Protein AF-A0A8H8U352-F1 (afdb_monomer)

Structure (mmCIF, N/CA/C/O backbone):
data_AF-A0A8H8U352-F1
#
_entry.id   AF-A0A8H8U352-F1
#
loop_
_atom_site.group_PDB
_atom_site.id
_atom_site.type_symbol
_atom_site.label_atom_id
_atom_site.label_alt_id
_atom_site.label_comp_id
_atom_site.label_asym_id
_atom_site.label_entity_id
_atom_site.label_seq_id
_atom_site.pdbx_PDB_ins_code
_atom_site.Cartn_x
_atom_site.Cartn_y
_atom_site.Cartn_z
_atom_site.occupancy
_atom_site.B_iso_or_equiv
_atom_site.auth_seq_id
_atom_site.auth_comp_id
_atom_site.auth_asym_id
_atom_site.auth_atom_id
_atom_site.pdbx_PDB_model_num
ATOM 1 N N . MET A 1 1 ? 5.029 10.253 -6.769 1.00 81.94 1 MET A N 1
ATOM 2 C CA . MET A 1 1 ? 5.378 9.564 -5.508 1.00 81.94 1 MET A CA 1
ATOM 3 C C . MET A 1 1 ? 4.135 9.364 -4.660 1.00 81.94 1 MET A C 1
ATOM 5 O O . MET A 1 1 ? 3.213 10.170 -4.770 1.00 81.94 1 MET A O 1
ATOM 9 N N . ALA A 1 2 ? 4.119 8.318 -3.831 1.00 92.50 2 ALA A N 1
ATOM 10 C CA . ALA A 1 2 ? 3.101 8.144 -2.799 1.00 92.50 2 ALA A CA 1
ATOM 11 C C . ALA A 1 2 ? 3.152 9.295 -1.777 1.00 92.50 2 ALA A C 1
ATOM 13 O O . ALA A 1 2 ? 4.152 10.006 -1.680 1.00 92.50 2 ALA A O 1
ATOM 14 N N . THR A 1 3 ? 2.065 9.495 -1.040 1.00 94.81 3 THR A N 1
ATOM 15 C CA . THR A 1 3 ? 1.908 10.606 -0.096 1.00 94.81 3 THR A CA 1
ATOM 16 C C . THR A 1 3 ? 1.278 10.088 1.194 1.00 94.81 3 THR A C 1
ATOM 18 O O . THR A 1 3 ? 0.772 8.964 1.228 1.00 94.81 3 THR A O 1
ATOM 21 N N . VAL A 1 4 ? 1.302 10.892 2.259 1.00 95.31 4 VAL A N 1
ATOM 22 C CA . VAL A 1 4 ? 0.733 10.508 3.563 1.00 95.31 4 VAL A CA 1
ATOM 23 C C . VAL A 1 4 ? -0.768 10.234 3.448 1.00 95.31 4 VAL A C 1
ATOM 25 O O . VAL A 1 4 ? -1.270 9.296 4.056 1.00 95.31 4 VAL A O 1
ATOM 28 N N . GLU A 1 5 ? -1.474 10.980 2.602 1.00 95.88 5 GLU A N 1
ATOM 29 C CA . GLU A 1 5 ? -2.900 10.809 2.322 1.00 95.88 5 GLU A CA 1
ATOM 30 C C . GLU A 1 5 ? -3.200 9.428 1.725 1.00 95.88 5 GLU A C 1
ATOM 32 O O . GLU A 1 5 ? -4.198 8.810 2.088 1.00 95.88 5 GLU A O 1
ATOM 37 N N . HIS A 1 6 ? -2.319 8.898 0.864 1.00 97.44 6 HIS A N 1
ATOM 38 C CA . HIS A 1 6 ? -2.453 7.532 0.349 1.00 97.44 6 HIS A CA 1
ATOM 39 C C . HIS A 1 6 ? -2.324 6.489 1.468 1.00 97.44 6 HIS A C 1
ATOM 41 O O . HIS A 1 6 ? -3.085 5.521 1.499 1.00 97.44 6 HIS A O 1
ATOM 47 N N . CYS A 1 7 ? -1.398 6.694 2.410 1.00 98.00 7 CYS A N 1
ATOM 48 C CA . CYS A 1 7 ? -1.235 5.823 3.574 1.00 98.00 7 CYS A CA 1
ATOM 49 C C . CYS A 1 7 ? -2.448 5.896 4.516 1.00 98.00 7 CYS A C 1
ATOM 51 O O . CYS A 1 7 ? -2.985 4.862 4.914 1.00 98.00 7 CYS A O 1
ATOM 53 N N . LEU A 1 8 ? -2.928 7.105 4.826 1.00 97.50 8 LEU A N 1
ATOM 54 C CA . LEU A 1 8 ? -4.129 7.313 5.640 1.00 97.50 8 LEU A CA 1
ATOM 55 C C . LEU A 1 8 ? -5.357 6.666 5.001 1.00 97.50 8 LEU A C 1
ATOM 57 O O . LEU A 1 8 ? -6.136 6.023 5.698 1.00 97.50 8 LEU A O 1
ATOM 61 N N . TYR A 1 9 ? -5.496 6.766 3.678 1.00 98.38 9 TYR A N 1
ATOM 62 C CA . TYR A 1 9 ? -6.573 6.107 2.949 1.00 98.38 9 TYR A CA 1
ATOM 63 C C . TYR A 1 9 ? -6.518 4.579 3.088 1.00 98.38 9 TYR A C 1
ATOM 65 O O . TYR A 1 9 ? -7.543 3.952 3.344 1.00 98.38 9 TYR A O 1
ATOM 73 N N . CYS A 1 10 ? -5.331 3.968 3.006 1.00 98.56 10 CYS A N 1
ATOM 74 C CA . CYS A 1 10 ? -5.179 2.526 3.226 1.00 98.56 10 CYS A CA 1
ATOM 75 C C . CYS A 1 10 ? -5.590 2.114 4.651 1.00 98.56 10 CYS A C 1
ATOM 77 O O . CYS A 1 10 ? -6.300 1.121 4.824 1.00 98.56 10 CYS A O 1
ATOM 79 N N . PHE A 1 11 ? -5.184 2.885 5.667 1.00 98.00 11 PHE A N 1
ATOM 80 C CA . PHE A 1 11 ? -5.594 2.663 7.059 1.00 98.00 11 PHE A CA 1
ATOM 81 C C . PHE A 1 11 ? -7.099 2.799 7.256 1.00 98.00 11 PHE A C 1
ATOM 83 O O . PHE A 1 11 ? -7.712 1.954 7.906 1.00 98.00 11 PHE A O 1
ATOM 90 N N . GLU A 1 12 ? -7.693 3.841 6.684 1.00 98.19 12 GLU A N 1
ATOM 91 C CA . GLU A 1 12 ? -9.128 4.094 6.732 1.00 98.19 12 GLU A CA 1
ATOM 92 C C . GLU A 1 12 ? -9.915 2.936 6.112 1.00 98.19 12 GLU A C 1
ATOM 94 O O . GLU A 1 12 ? -10.859 2.438 6.722 1.00 98.19 12 GLU A O 1
ATOM 99 N N . VAL A 1 13 ? -9.483 2.440 4.950 1.00 98.50 13 VAL A N 1
ATOM 100 C CA . VAL A 1 13 ? -10.099 1.290 4.276 1.00 98.50 13 VAL A CA 1
ATOM 101 C C . VAL A 1 13 ? -10.014 0.022 5.127 1.00 98.50 13 VAL A C 1
ATOM 103 O O . VAL A 1 13 ? -11.024 -0.663 5.311 1.00 98.50 13 VAL A O 1
ATOM 106 N N . LEU A 1 14 ? -8.838 -0.286 5.681 1.00 98.56 14 LEU A N 1
ATOM 107 C CA . LEU A 1 14 ? -8.661 -1.464 6.531 1.00 98.56 14 LEU A CA 1
ATOM 108 C C . LEU A 1 14 ? -9.497 -1.362 7.814 1.00 98.56 14 LEU A C 1
ATOM 110 O O . LEU A 1 14 ? -10.228 -2.292 8.154 1.00 98.56 14 LEU A O 1
ATOM 114 N N . SER A 1 15 ? -9.427 -0.221 8.501 1.00 98.19 15 SER A N 1
ATOM 115 C CA . SER A 1 15 ? -10.198 0.052 9.716 1.00 98.19 15 SER A CA 1
ATOM 116 C C . SER A 1 15 ? -11.700 -0.077 9.455 1.00 98.19 15 SER A C 1
ATOM 118 O O . SER A 1 15 ? -12.391 -0.809 10.163 1.00 98.19 15 SER A O 1
ATOM 120 N N . ALA A 1 16 ? -12.195 0.534 8.373 1.00 98.31 16 ALA A N 1
ATOM 121 C CA . ALA A 1 16 ? -13.592 0.452 7.970 1.00 98.31 16 ALA A CA 1
ATOM 122 C C . ALA A 1 16 ? -14.050 -0.990 7.724 1.00 98.31 16 ALA A C 1
ATOM 124 O O . ALA A 1 16 ? -15.108 -1.397 8.210 1.00 98.31 16 ALA A O 1
ATOM 125 N N . SER A 1 17 ? -13.230 -1.779 7.025 1.00 98.19 17 SER A N 1
ATOM 126 C CA . SER A 1 17 ? -13.507 -3.191 6.754 1.00 98.19 17 SER A CA 1
ATOM 127 C C . SER A 1 17 ? -13.590 -4.015 8.042 1.00 98.19 17 SER A C 1
ATOM 129 O O . SER A 1 17 ? -14.514 -4.814 8.204 1.00 98.19 17 SER A O 1
ATOM 131 N N . LEU A 1 18 ? -12.662 -3.813 8.983 1.00 97.81 18 LEU A N 1
ATOM 132 C CA . LEU A 1 18 ? -12.657 -4.512 10.276 1.00 97.81 18 LEU A CA 1
ATOM 133 C C . LEU A 1 18 ? -13.836 -4.098 11.172 1.00 97.81 18 LEU A C 1
ATOM 135 O O . LEU A 1 18 ? -14.313 -4.890 11.984 1.00 97.81 18 LEU A O 1
ATOM 139 N N . GLU A 1 19 ? -14.326 -2.870 11.013 1.00 97.69 19 GLU A N 1
ATOM 140 C CA . GLU A 1 19 ? -15.486 -2.325 11.726 1.00 97.69 19 GLU A CA 1
ATOM 141 C C . GLU A 1 19 ? -16.821 -2.558 11.011 1.00 97.69 19 GLU A C 1
ATOM 143 O O . GLU A 1 19 ? -17.867 -2.199 11.550 1.00 97.69 19 GLU A O 1
ATOM 148 N N . LYS A 1 20 ? -16.806 -3.186 9.827 1.00 97.38 20 LYS A N 1
ATOM 149 C CA . LYS A 1 20 ? -17.986 -3.410 8.975 1.00 97.38 20 LYS A CA 1
ATOM 150 C C . LYS A 1 20 ? -18.731 -2.113 8.625 1.00 97.38 20 LYS A C 1
ATOM 152 O O . LYS A 1 20 ? -19.958 -2.102 8.531 1.00 97.38 20 LYS A O 1
ATOM 157 N N . ARG A 1 21 ? -17.992 -1.020 8.421 1.00 97.44 21 ARG A N 1
ATOM 158 C CA . ARG A 1 21 ? -18.515 0.273 7.952 1.00 97.44 21 ARG A CA 1
ATOM 159 C C . ARG A 1 21 ? -18.019 0.583 6.542 1.00 97.44 21 ARG A C 1
ATOM 161 O O . ARG A 1 21 ? -17.078 -0.028 6.047 1.00 97.44 21 ARG A O 1
ATOM 168 N N . THR A 1 22 ? -18.650 1.561 5.898 1.00 96.94 22 THR A N 1
ATOM 169 C CA . THR A 1 22 ? -18.169 2.082 4.609 1.00 96.94 22 THR A CA 1
ATOM 170 C C . THR A 1 22 ? -16.964 3.004 4.851 1.00 96.94 22 THR A C 1
ATOM 172 O O . THR A 1 22 ? -17.040 3.840 5.758 1.00 96.94 22 THR A O 1
ATOM 175 N N . PRO A 1 23 ? -15.853 2.854 4.105 1.00 97.12 23 PRO A N 1
ATOM 176 C CA . PRO A 1 23 ? -14.709 3.754 4.219 1.00 97.12 23 PRO A CA 1
ATOM 177 C C . PRO A 1 23 ? -14.992 5.111 3.571 1.00 97.12 23 PRO A C 1
ATOM 179 O O . PRO A 1 23 ? -15.782 5.207 2.629 1.00 97.12 23 PRO A O 1
ATOM 182 N N . MET A 1 24 ? -14.301 6.153 4.031 1.00 96.06 24 MET A N 1
ATOM 183 C CA . MET A 1 24 ? -14.217 7.414 3.285 1.00 96.06 24 MET A CA 1
ATOM 184 C C . MET A 1 24 ? -13.574 7.190 1.911 1.00 96.06 24 MET A C 1
ATOM 186 O O . MET A 1 24 ? -12.801 6.258 1.720 1.00 96.06 24 MET A O 1
ATOM 190 N N . THR A 1 25 ? -13.870 8.055 0.945 1.00 97.38 25 THR A N 1
ATOM 191 C CA . THR A 1 25 ? -13.198 8.066 -0.365 1.00 97.38 25 THR A 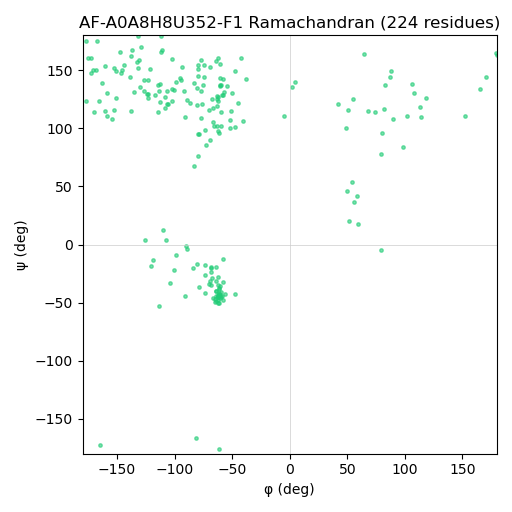CA 1
ATOM 192 C C . THR A 1 25 ? -11.810 8.706 -0.275 1.00 97.38 25 THR A C 1
ATOM 194 O O . THR A 1 25 ? -11.547 9.513 0.618 1.00 97.38 25 THR A O 1
ATOM 197 N N . LEU A 1 26 ? -10.926 8.405 -1.234 1.00 95.81 26 LEU A N 1
ATOM 198 C CA . LEU A 1 26 ? -9.582 8.994 -1.277 1.00 95.81 26 LEU A CA 1
ATOM 199 C C . LEU A 1 26 ? -9.620 10.532 -1.303 1.00 95.81 26 LEU A C 1
ATOM 201 O O . LEU A 1 26 ? -8.867 11.172 -0.575 1.00 95.81 26 LEU A O 1
ATOM 205 N N . SER A 1 27 ? -10.526 11.127 -2.083 1.00 94.88 27 SER A N 1
ATOM 206 C CA . SER A 1 27 ? -10.684 12.584 -2.143 1.00 94.88 27 SER A CA 1
ATOM 207 C C . SER A 1 27 ? -11.131 13.172 -0.807 1.00 94.88 27 SER A C 1
ATOM 209 O O . SER A 1 27 ? -10.616 14.204 -0.400 1.00 94.88 27 SER A O 1
ATOM 211 N N . GLN A 1 28 ? -12.040 12.501 -0.090 1.00 96.12 28 GLN A N 1
ATOM 212 C CA . GLN A 1 28 ? -12.463 12.942 1.242 1.00 96.12 28 GLN A CA 1
ATOM 213 C C . GLN A 1 28 ? -11.300 12.906 2.236 1.00 96.12 28 GLN A C 1
ATOM 215 O O . GLN A 1 28 ? -11.099 13.881 2.950 1.00 96.12 28 GLN A O 1
ATOM 220 N N . VAL A 1 29 ? -10.495 11.836 2.236 1.00 96.00 29 VAL A N 1
ATOM 221 C CA . VAL A 1 29 ? -9.296 11.747 3.089 1.00 96.00 29 VAL A CA 1
ATOM 222 C C . VAL A 1 29 ? -8.309 12.869 2.765 1.00 96.00 29 VAL A C 1
ATOM 224 O O . VAL A 1 29 ? -7.782 13.500 3.678 1.00 96.00 29 VAL A O 1
ATOM 227 N N . GLN A 1 30 ? -8.085 13.160 1.482 1.00 94.00 30 GLN A N 1
ATOM 228 C CA . GLN A 1 30 ? -7.214 14.256 1.049 1.00 94.00 30 GLN A CA 1
ATOM 229 C C . GLN A 1 30 ? -7.729 15.624 1.517 1.00 94.00 30 GLN A C 1
ATOM 231 O O . GLN A 1 30 ? -6.947 16.418 2.039 1.00 94.00 30 GLN A O 1
ATOM 236 N N . THR A 1 31 ? -9.032 15.889 1.380 1.00 94.19 31 THR A N 1
ATOM 237 C CA . THR A 1 31 ? -9.657 17.126 1.873 1.00 94.19 31 THR A CA 1
ATOM 238 C C . THR A 1 31 ? -9.530 17.241 3.391 1.00 94.19 31 THR A C 1
ATOM 240 O O . THR A 1 31 ? -9.021 18.244 3.883 1.00 94.19 31 THR A O 1
ATOM 243 N N . SER A 1 32 ? -9.895 16.196 4.139 1.00 94.12 32 SER A N 1
ATOM 244 C CA . SER A 1 32 ? -9.808 16.202 5.604 1.00 94.12 32 SER A CA 1
ATOM 245 C C . SER A 1 32 ? -8.373 16.352 6.113 1.00 94.12 32 SER A C 1
ATOM 247 O O . SER A 1 32 ? -8.146 17.012 7.123 1.00 94.12 32 SER A O 1
ATOM 249 N N . TRP A 1 33 ? -7.386 15.779 5.419 1.00 92.31 33 TRP A N 1
ATOM 250 C CA . TRP A 1 33 ? -5.974 15.950 5.767 1.00 92.31 33 TRP A CA 1
ATOM 251 C C . TRP A 1 33 ? -5.455 17.366 5.493 1.00 92.31 33 TRP A C 1
ATOM 253 O O . TRP A 1 33 ? -4.608 17.865 6.234 1.00 92.31 33 TRP A O 1
ATOM 263 N N . ALA A 1 34 ? -5.955 18.031 4.449 1.00 90.62 34 ALA A N 1
ATOM 264 C CA . ALA A 1 34 ? -5.600 19.417 4.154 1.00 90.62 34 ALA A CA 1
ATOM 265 C C . ALA A 1 34 ? -6.143 20.395 5.209 1.00 90.62 34 ALA A C 1
ATOM 267 O O . ALA A 1 34 ? -5.476 21.377 5.526 1.00 90.62 34 ALA A O 1
ATOM 268 N N . GLU A 1 35 ? -7.321 20.109 5.765 1.00 89.00 35 GLU A N 1
ATOM 269 C CA . GLU A 1 35 ? -7.955 20.895 6.832 1.00 89.00 35 GLU A CA 1
ATOM 270 C C . GLU A 1 35 ? -7.389 20.591 8.227 1.00 89.00 35 GLU A C 1
ATOM 272 O O . GLU A 1 35 ? -7.594 21.367 9.163 1.00 89.00 35 GLU A O 1
ATOM 277 N N . TYR A 1 36 ? -6.681 19.469 8.388 1.00 86.88 36 TYR A N 1
ATOM 278 C CA . TYR A 1 36 ? -6.135 19.063 9.677 1.00 86.88 36 TYR A CA 1
ATOM 279 C C . TYR A 1 36 ? -5.097 20.087 10.167 1.00 86.88 36 TYR A C 1
ATOM 281 O O . TYR A 1 36 ? -4.125 20.356 9.452 1.00 86.88 36 TYR A O 1
ATOM 289 N N . PRO A 1 37 ? -5.245 20.644 11.386 1.00 84.25 37 PRO A N 1
ATOM 290 C CA . PRO A 1 37 ? -4.284 21.590 11.930 1.00 84.25 37 PRO A CA 1
ATOM 291 C C . PRO A 1 37 ? -2.953 20.872 12.171 1.00 84.25 37 PRO A C 1
ATOM 293 O O . PRO A 1 37 ? -2.779 20.130 13.140 1.00 84.25 37 PRO A O 1
ATOM 296 N N . LYS A 1 38 ? -2.002 21.086 11.261 1.00 77.31 38 LYS A N 1
ATOM 297 C CA . LYS A 1 38 ? -0.621 20.615 11.383 1.00 77.31 38 LYS A CA 1
ATOM 298 C C . LYS A 1 38 ? 0.063 21.469 12.451 1.00 77.31 38 LYS A C 1
ATOM 300 O O . LYS A 1 38 ? 0.618 22.517 12.154 1.00 77.31 38 LYS A O 1
ATOM 305 N N . GLY A 1 39 ? -0.085 21.080 13.713 1.00 59.81 39 GLY A N 1
ATOM 306 C CA . GLY A 1 39 ? 0.546 21.775 14.830 1.00 59.81 39 GLY A CA 1
ATOM 307 C C . GLY A 1 39 ? 2.074 21.713 14.739 1.00 59.81 39 GLY A C 1
ATOM 308 O O . GLY A 1 39 ? 2.623 20.617 14.661 1.00 59.81 39 GLY A O 1
ATOM 309 N N . LEU A 1 40 ? 2.695 22.896 14.826 1.00 53.78 40 LEU A N 1
ATOM 310 C CA . LEU A 1 40 ? 4.126 23.209 14.967 1.00 53.78 40 LEU A CA 1
ATOM 311 C C . LEU A 1 40 ? 4.965 23.140 13.681 1.00 53.78 40 LEU A C 1
ATOM 313 O O . LEU A 1 40 ? 5.764 22.231 13.467 1.00 53.78 40 LEU A O 1
ATOM 317 N N . GLU A 1 41 ? 4.836 24.192 12.869 1.00 49.44 41 GLU A N 1
ATOM 318 C CA . GLU A 1 41 ? 6.020 24.799 12.256 1.00 49.44 41 GLU A CA 1
ATOM 319 C C . GLU A 1 41 ? 6.949 25.296 13.380 1.00 49.44 41 GLU A C 1
ATOM 321 O O . GLU A 1 41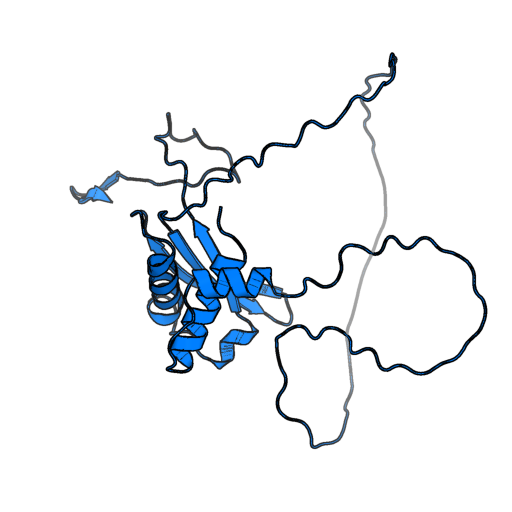 ? 6.495 25.709 14.446 1.00 49.44 41 GLU A O 1
ATOM 326 N N . GLU A 1 42 ? 8.247 25.163 13.151 1.00 46.75 42 GLU A N 1
ATOM 327 C CA . GLU A 1 42 ? 9.348 25.395 14.081 1.00 46.75 42 GLU A CA 1
ATOM 328 C C . GLU A 1 42 ? 9.272 26.780 14.753 1.00 46.75 42 GLU A C 1
ATOM 330 O O . GLU A 1 42 ? 9.589 27.800 14.137 1.00 46.75 42 GLU A O 1
ATOM 335 N N . ASP A 1 43 ? 8.912 26.827 16.042 1.00 37.81 43 ASP A N 1
ATOM 336 C CA . ASP A 1 43 ? 9.161 28.008 16.869 1.00 37.81 43 ASP A CA 1
ATOM 337 C C . ASP A 1 43 ? 10.679 28.212 16.963 1.00 37.81 43 ASP A C 1
ATOM 339 O O . ASP A 1 43 ? 11.405 27.531 17.693 1.00 37.81 43 ASP A O 1
ATOM 343 N N . SER A 1 44 ? 11.162 29.172 16.181 1.00 37.78 44 SER A N 1
ATOM 344 C CA . SER A 1 44 ? 12.477 29.774 16.333 1.00 37.78 44 SER A CA 1
ATOM 345 C C . SER A 1 44 ? 12.519 30.455 17.700 1.00 37.78 44 SER A C 1
ATOM 347 O O . SER A 1 44 ? 12.029 31.570 17.863 1.00 37.78 44 SER A O 1
ATOM 349 N N . VAL A 1 45 ? 13.078 29.777 18.702 1.00 32.75 45 VAL A N 1
ATOM 350 C CA . VAL A 1 45 ? 13.254 30.334 20.047 1.00 32.75 45 VAL A CA 1
ATOM 351 C C . VAL A 1 45 ? 14.317 31.435 19.995 1.00 32.75 45 VAL A C 1
ATOM 353 O O . VAL A 1 45 ? 15.509 31.191 20.177 1.00 32.75 45 VAL A O 1
ATOM 356 N N . SER A 1 46 ? 13.895 32.674 19.749 1.00 31.56 46 SER A N 1
ATOM 357 C CA . SER A 1 46 ? 14.649 33.855 20.158 1.00 31.56 46 SER A CA 1
ATOM 358 C C . SER A 1 46 ? 14.431 34.058 21.655 1.00 31.56 46 SER A C 1
ATOM 360 O O . SER A 1 46 ? 13.341 34.431 22.084 1.00 31.56 46 SER A O 1
ATOM 362 N N . ILE A 1 47 ? 15.472 33.791 22.444 1.00 33.78 47 ILE A N 1
ATOM 363 C CA . ILE A 1 47 ? 15.527 34.129 23.868 1.00 33.78 47 ILE A CA 1
ATOM 364 C C . ILE A 1 47 ? 15.378 35.648 24.004 1.00 33.78 47 ILE A C 1
ATOM 366 O O . ILE A 1 47 ? 16.261 36.401 23.593 1.00 33.78 47 ILE A O 1
ATOM 370 N N . ALA A 1 48 ? 14.277 36.088 24.607 1.00 33.62 48 ALA A N 1
ATOM 371 C CA . ALA A 1 48 ? 14.149 37.408 25.202 1.00 33.62 48 ALA A CA 1
ATOM 372 C C . ALA A 1 48 ? 13.679 37.238 26.653 1.00 33.62 48 ALA A C 1
ATOM 374 O O . ALA A 1 48 ? 12.789 36.448 26.954 1.00 33.62 48 ALA A O 1
ATOM 375 N N . SER A 1 49 ? 14.389 37.947 27.519 1.00 31.88 49 SER A N 1
ATOM 376 C CA . SER A 1 49 ? 14.421 37.949 28.981 1.00 31.88 49 SER A CA 1
ATOM 377 C C . SER A 1 49 ? 13.080 38.003 29.723 1.00 31.88 49 SER A C 1
ATOM 379 O O . SER A 1 49 ? 12.139 38.665 29.295 1.00 31.88 49 SER A O 1
ATOM 381 N N . GLU A 1 50 ? 13.104 37.373 30.901 1.00 35.19 50 GLU A N 1
ATOM 382 C CA . GLU A 1 50 ? 12.132 37.363 32.002 1.00 35.19 50 GLU A CA 1
ATOM 383 C C . GLU A 1 50 ? 11.432 38.699 32.299 1.00 35.19 50 GLU A C 1
ATOM 385 O O . GLU A 1 50 ? 12.081 39.746 32.331 1.00 35.19 50 GLU A O 1
ATOM 390 N N . SER A 1 51 ? 10.136 38.622 32.644 1.00 31.45 51 SER A N 1
ATOM 391 C CA . SER A 1 51 ? 9.480 39.362 33.744 1.00 31.45 51 SER A CA 1
ATOM 392 C C . SER A 1 51 ? 8.049 38.830 33.999 1.00 31.45 51 SER A C 1
ATOM 394 O O . SER A 1 51 ? 7.185 38.989 33.147 1.00 31.45 51 SER A O 1
ATOM 396 N N . GLU A 1 52 ? 7.856 38.230 35.183 1.00 32.59 52 GLU A N 1
ATOM 397 C CA . GLU A 1 52 ? 6.673 38.211 36.084 1.00 32.59 52 GLU A CA 1
ATOM 398 C C . GLU A 1 52 ? 5.258 37.752 35.592 1.00 32.59 52 GLU A C 1
ATOM 400 O O . GLU A 1 52 ? 4.662 38.289 34.665 1.00 32.59 52 GLU A O 1
ATOM 405 N N . GLU A 1 53 ? 4.712 36.771 36.332 1.00 31.69 53 GLU A N 1
ATOM 406 C CA . GLU A 1 53 ? 3.367 36.128 36.363 1.00 31.69 53 GLU A CA 1
ATOM 407 C C . GLU A 1 53 ? 2.172 37.078 36.701 1.00 31.69 53 GLU A C 1
ATOM 409 O O . GLU A 1 53 ? 2.417 38.245 37.009 1.00 31.69 53 GLU A O 1
ATOM 414 N N . PRO A 1 54 ? 0.887 36.635 36.855 1.00 42.50 54 PRO A N 1
ATOM 415 C CA . PRO A 1 54 ? 0.167 35.420 36.403 1.00 42.50 54 PRO A CA 1
ATOM 416 C C . PRO A 1 54 ? -1.214 35.724 35.747 1.00 42.50 54 PRO A C 1
ATOM 418 O O . PRO A 1 54 ? -1.918 36.645 36.162 1.00 42.50 54 PRO A O 1
ATOM 421 N N . SER A 1 55 ? -1.728 34.897 34.821 1.00 27.66 55 SER A N 1
ATOM 422 C CA . SER A 1 55 ? -3.195 34.683 34.694 1.00 27.66 55 SER A CA 1
ATOM 423 C C . SER A 1 55 ? -3.595 33.476 33.830 1.00 27.66 55 SER A C 1
ATOM 425 O O . SER A 1 55 ? -3.280 33.366 32.651 1.00 27.66 55 SER A O 1
ATOM 427 N N . THR A 1 56 ? -4.370 32.598 34.461 1.00 37.19 56 THR A N 1
ATOM 428 C CA . THR A 1 56 ? -5.351 31.634 33.934 1.00 37.19 56 THR A CA 1
ATOM 429 C C . THR A 1 56 ? -5.669 31.653 32.426 1.00 37.19 56 THR A C 1
ATOM 431 O O . THR A 1 56 ? -6.451 32.483 31.968 1.00 37.19 56 THR A O 1
ATOM 434 N N . SER A 1 57 ? -5.249 30.615 31.694 1.00 34.53 57 SER A N 1
ATOM 435 C CA . SER A 1 57 ? -6.082 29.981 30.657 1.00 34.53 57 SER A CA 1
ATOM 436 C C . SER A 1 57 ? -5.605 28.552 30.367 1.00 34.53 57 SER A C 1
ATOM 438 O O . SER A 1 57 ? -4.421 28.272 30.200 1.00 34.53 57 SER A O 1
ATOM 440 N N . ILE A 1 58 ? -6.548 27.612 30.368 1.00 39.97 58 ILE A N 1
ATOM 441 C CA . ILE A 1 58 ? -6.317 26.203 30.051 1.00 39.97 58 ILE A CA 1
ATOM 442 C C . ILE A 1 58 ? -6.240 26.094 28.523 1.00 39.97 58 ILE A C 1
ATOM 444 O O . ILE A 1 58 ? -7.272 25.993 27.863 1.00 39.97 58 ILE A O 1
ATOM 448 N N . HIS A 1 59 ? -5.036 26.120 27.949 1.00 38.81 59 HIS A N 1
ATOM 449 C CA . HIS A 1 59 ? -4.832 25.771 26.543 1.00 38.81 59 HIS A CA 1
ATOM 450 C C . HIS A 1 59 ? -4.532 24.275 26.421 1.00 38.81 59 HIS A C 1
ATOM 452 O O . HIS A 1 59 ? -3.502 23.770 26.865 1.00 38.81 59 HIS A O 1
ATOM 458 N N . ALA A 1 60 ? -5.498 23.549 25.856 1.00 41.06 60 ALA A N 1
ATOM 459 C CA . ALA A 1 60 ? -5.406 22.126 25.582 1.00 41.06 60 ALA A CA 1
ATOM 460 C C . ALA A 1 60 ? -4.287 21.847 24.567 1.00 41.06 60 ALA A C 1
ATOM 462 O O . ALA A 1 60 ? -4.346 22.301 23.426 1.00 41.06 60 ALA A O 1
ATOM 463 N N . ALA A 1 61 ? -3.289 21.069 24.984 1.00 41.03 61 ALA A N 1
ATOM 464 C CA . ALA A 1 61 ? -2.267 20.535 24.093 1.00 41.03 61 ALA A CA 1
ATOM 465 C C . ALA A 1 61 ? -2.905 19.684 22.970 1.00 41.03 61 ALA A C 1
ATOM 467 O O . ALA A 1 61 ? -3.862 18.942 23.239 1.00 41.03 61 ALA A O 1
ATOM 468 N N . PRO A 1 62 ? -2.388 19.739 21.727 1.00 41.09 62 PRO A N 1
ATOM 469 C CA . PRO A 1 62 ? -2.908 18.941 20.626 1.00 41.09 62 PRO A CA 1
ATOM 470 C C . PRO A 1 62 ? -2.641 17.456 20.895 1.00 41.09 62 PRO A C 1
ATOM 472 O O . PRO A 1 62 ? -1.502 17.008 21.026 1.00 41.09 62 PRO A O 1
ATOM 475 N N . ARG A 1 63 ? -3.719 16.679 21.023 1.00 39.38 63 ARG A N 1
ATOM 476 C CA . ARG A 1 63 ? -3.649 15.231 21.225 1.00 39.38 63 ARG A CA 1
ATOM 477 C C . ARG A 1 63 ? -3.422 14.546 19.881 1.00 39.38 63 ARG A C 1
ATOM 479 O O . ARG A 1 63 ? -4.266 14.643 18.995 1.00 39.38 63 ARG A O 1
ATOM 486 N N . ASN A 1 64 ? -2.312 13.817 19.770 1.00 42.88 64 ASN A N 1
ATOM 487 C CA . ASN A 1 64 ? -2.107 12.811 18.728 1.00 42.88 64 ASN A CA 1
ATOM 488 C C . ASN A 1 64 ? -3.318 11.860 18.685 1.00 42.88 64 ASN A C 1
ATOM 490 O O . ASN A 1 64 ? -3.720 11.362 19.744 1.00 42.88 64 ASN A O 1
ATOM 494 N N . PRO A 1 65 ? -3.916 11.583 17.512 1.00 45.41 65 PRO A N 1
ATOM 495 C CA . PRO A 1 65 ? -5.076 10.715 17.421 1.00 45.41 65 PRO A CA 1
ATOM 496 C C . PRO A 1 65 ? -4.638 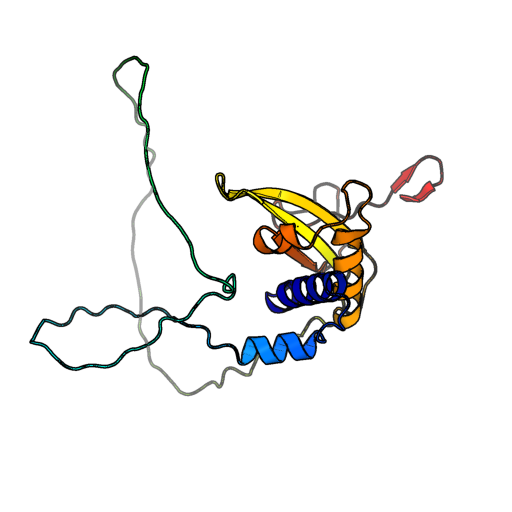9.251 17.483 1.00 45.41 65 PRO A C 1
ATOM 498 O O . PRO A 1 65 ? -4.619 8.528 16.493 1.00 45.41 65 PRO A O 1
ATOM 501 N N . THR A 1 66 ? -4.308 8.784 18.682 1.00 42.03 66 THR A N 1
ATOM 502 C CA . THR A 1 66 ? -4.474 7.377 19.041 1.00 42.03 66 THR A CA 1
ATOM 503 C C . THR A 1 66 ? -4.711 7.290 20.546 1.00 42.03 66 THR A C 1
ATOM 505 O O . THR A 1 66 ? -3.912 7.778 21.336 1.00 42.03 66 THR A O 1
ATOM 508 N N . LEU A 1 67 ? -5.815 6.631 20.916 1.00 44.31 67 LEU A N 1
ATOM 509 C CA . LEU A 1 67 ? -6.212 6.217 22.270 1.00 44.31 67 LEU A CA 1
ATOM 510 C C . LEU A 1 67 ? -6.849 7.288 23.177 1.00 44.31 67 LEU A C 1
ATOM 512 O O . LEU A 1 67 ? -6.172 7.939 23.965 1.00 44.31 67 LEU A O 1
ATOM 516 N N . GLN A 1 68 ? -8.192 7.330 23.210 1.00 37.81 68 GLN A N 1
ATOM 517 C CA . GLN A 1 68 ? -8.900 7.496 24.491 1.00 37.81 68 GLN A CA 1
ATOM 518 C C . GLN A 1 68 ? -10.370 7.025 24.494 1.00 37.81 68 GLN A C 1
ATOM 520 O O . GLN A 1 68 ? -11.253 7.657 23.918 1.00 37.81 68 GLN A O 1
ATOM 525 N N . ARG A 1 69 ? -10.615 5.931 25.231 1.00 39.22 69 ARG A N 1
ATOM 526 C CA . ARG A 1 69 ? -11.808 5.581 26.046 1.00 39.22 69 ARG A CA 1
ATOM 527 C C . ARG A 1 69 ? -11.468 4.238 26.720 1.00 39.22 69 ARG A C 1
ATOM 529 O O . ARG A 1 69 ? -11.114 3.320 26.000 1.00 39.22 69 ARG A O 1
ATOM 536 N N . VAL A 1 70 ? -11.476 4.001 28.032 1.00 33.06 70 VAL A N 1
ATOM 537 C CA . VAL A 1 70 ? -12.125 4.598 29.210 1.00 33.06 70 VAL A CA 1
ATOM 538 C C . VAL A 1 70 ? -11.228 4.339 30.440 1.00 33.06 70 VAL A C 1
ATOM 540 O O . VAL A 1 70 ? -10.474 3.372 30.486 1.00 33.06 70 VAL A O 1
ATOM 543 N N . SER A 1 71 ? -11.311 5.233 31.421 1.00 32.62 71 SER A N 1
ATOM 544 C CA . SER A 1 71 ? -10.565 5.310 32.680 1.00 32.62 71 SER A CA 1
ATOM 545 C C . SER A 1 71 ? -11.039 4.376 33.815 1.00 32.62 71 SER A C 1
ATOM 547 O O . SER A 1 71 ? -12.236 4.262 34.051 1.00 32.62 71 SER A O 1
ATOM 549 N N . GLN A 1 72 ? -10.046 3.904 34.591 1.00 32.09 72 GLN A N 1
ATOM 550 C CA . GLN A 1 72 ? -9.970 3.714 36.063 1.00 32.09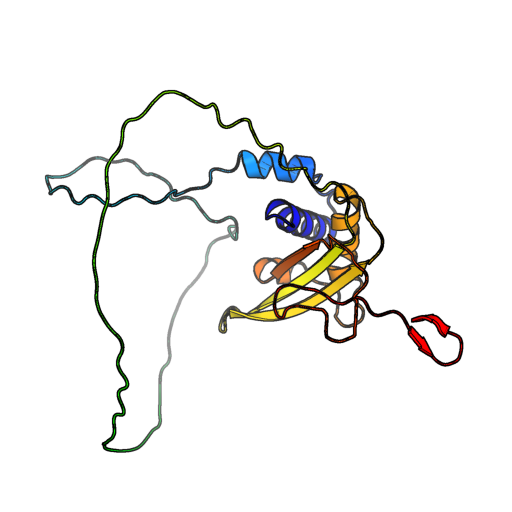 72 GLN A CA 1
ATOM 551 C C . GLN A 1 72 ? -10.707 2.572 36.796 1.00 32.09 72 GLN A C 1
ATOM 553 O O . GLN A 1 72 ? -11.913 2.628 37.019 1.00 32.09 72 GLN A O 1
ATOM 558 N N . SER A 1 73 ? -9.911 1.653 37.377 1.00 32.19 73 SER A N 1
ATOM 559 C CA . SER A 1 73 ? -9.648 1.453 38.837 1.00 32.19 73 SER A CA 1
ATOM 560 C C . SER A 1 73 ? -8.980 0.071 39.047 1.00 32.19 73 SER A C 1
ATOM 562 O O . SER A 1 73 ? -9.467 -0.893 38.480 1.00 32.19 73 SER A O 1
ATOM 564 N N . GLY A 1 74 ? -7.903 -0.183 39.805 1.00 30.11 74 GLY A N 1
ATOM 565 C CA . GLY A 1 74 ? -6.996 0.617 40.625 1.00 30.11 74 GLY A CA 1
ATOM 566 C C . GLY A 1 74 ? -5.904 -0.271 41.285 1.00 30.11 74 GLY A C 1
ATOM 567 O O . GLY A 1 74 ? -6.067 -1.480 41.385 1.00 30.11 74 GLY A O 1
ATOM 568 N N . ARG A 1 75 ? -4.835 0.394 41.760 1.00 31.56 75 A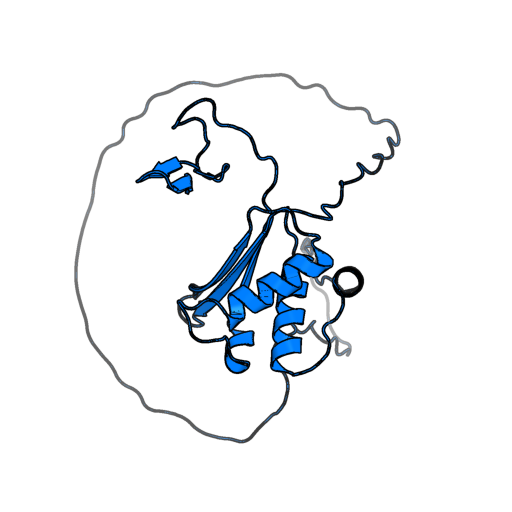RG A N 1
ATOM 569 C CA . ARG A 1 75 ? -3.934 0.096 42.908 1.00 31.56 75 ARG A CA 1
ATOM 570 C C . ARG A 1 75 ? -2.958 -1.115 42.948 1.00 31.56 75 ARG A C 1
ATOM 572 O O . ARG A 1 75 ? -3.347 -2.244 43.204 1.00 31.56 75 ARG A O 1
ATOM 579 N N . SER A 1 76 ? -1.667 -0.727 42.962 1.00 30.16 76 SER A N 1
ATOM 580 C CA . SER A 1 76 ? -0.595 -1.060 43.940 1.00 30.16 76 SER A CA 1
ATOM 581 C C . SER A 1 76 ? 0.551 -2.028 43.554 1.00 30.16 76 SER A C 1
ATOM 583 O O . SER A 1 76 ? 0.347 -3.123 43.052 1.00 30.16 76 SER A O 1
ATOM 585 N N . THR A 1 77 ? 1.764 -1.532 43.841 1.00 31.47 77 THR A N 1
ATOM 586 C CA . THR A 1 77 ? 3.183 -1.955 43.674 1.00 31.47 77 THR A CA 1
ATOM 587 C C . THR A 1 77 ? 3.685 -2.950 44.761 1.00 31.47 77 THR A C 1
ATOM 589 O O . THR A 1 77 ? 2.875 -3.313 45.611 1.00 31.47 77 THR A O 1
ATOM 592 N N . PRO A 1 78 ? 5.009 -3.237 44.948 1.00 53.66 78 PRO A N 1
ATOM 593 C CA . PRO A 1 78 ? 6.122 -3.631 44.044 1.00 53.66 78 PRO A CA 1
ATOM 594 C C . PRO A 1 78 ? 6.940 -4.865 44.563 1.00 53.66 78 PRO A C 1
ATOM 596 O O . PRO A 1 78 ? 6.709 -5.353 45.665 1.00 53.66 78 PRO A O 1
ATOM 599 N N . GLY A 1 79 ? 7.969 -5.323 43.823 1.00 28.56 79 GLY A N 1
ATOM 600 C CA . GLY A 1 79 ? 8.974 -6.297 44.303 1.00 28.56 79 GLY A CA 1
ATOM 601 C C . GLY A 1 79 ? 10.251 -6.349 43.442 1.00 28.56 79 GLY A C 1
ATOM 602 O O . GLY A 1 79 ? 10.178 -6.254 42.223 1.00 28.56 79 GLY A O 1
ATOM 603 N N . SER A 1 80 ? 11.412 -6.445 44.096 1.00 36.69 80 SER A N 1
ATOM 604 C CA . SER A 1 80 ? 12.782 -6.134 43.635 1.00 36.69 80 SER A CA 1
ATOM 605 C C . SER A 1 80 ? 13.724 -7.351 43.465 1.00 36.69 80 SER A C 1
ATOM 607 O O . SER A 1 80 ? 13.368 -8.452 43.871 1.00 36.69 80 SER A O 1
ATOM 609 N N . SER A 1 81 ? 14.973 -7.066 43.026 1.00 37.28 81 SER A N 1
ATOM 610 C CA . SER A 1 81 ? 16.265 -7.824 43.100 1.00 37.28 81 SER A CA 1
ATOM 611 C C . SER A 1 81 ? 16.712 -8.560 41.807 1.00 37.28 81 SER A C 1
ATOM 613 O O . SER A 1 81 ? 15.946 -9.335 41.253 1.00 37.28 81 SER A O 1
ATOM 615 N N . SER A 1 82 ? 17.786 -8.109 41.115 1.00 38.44 82 SER A N 1
ATOM 616 C CA . SER A 1 82 ? 19.262 -8.369 41.246 1.00 38.44 82 SER A CA 1
ATOM 617 C C . SER A 1 82 ? 19.702 -9.623 40.441 1.00 38.44 82 SER A C 1
ATOM 619 O O . SER A 1 82 ? 18.922 -10.557 40.396 1.00 38.44 82 SER A O 1
ATOM 621 N N . SER A 1 83 ? 20.861 -9.808 39.780 1.00 39.34 83 SER A N 1
ATOM 622 C CA . SER A 1 83 ? 22.242 -9.273 39.853 1.00 39.34 83 SER A CA 1
ATOM 623 C C . SER A 1 83 ? 23.152 -9.939 38.778 1.00 39.34 83 SER A C 1
ATOM 625 O O . SER A 1 83 ? 22.837 -11.045 38.347 1.00 39.34 83 SER A O 1
ATOM 627 N N . GLY A 1 84 ? 24.333 -9.346 38.500 1.00 29.91 84 GLY A N 1
ATOM 628 C CA . GLY A 1 84 ? 25.569 -9.976 37.948 1.00 29.91 84 GLY A CA 1
ATOM 629 C C . GLY A 1 84 ? 25.928 -9.503 36.526 1.00 29.91 84 GLY A C 1
ATOM 630 O O . GLY A 1 84 ? 25.095 -9.648 35.646 1.00 29.91 84 GLY A O 1
ATOM 631 N N . GLY A 1 85 ? 27.057 -8.854 36.184 1.00 31.20 85 GLY A N 1
ATOM 632 C CA . GLY A 1 85 ? 28.487 -8.962 36.574 1.00 31.20 85 GLY A CA 1
ATOM 633 C C . GLY A 1 85 ? 29.259 -9.612 35.393 1.00 31.20 85 GLY A C 1
ATOM 634 O O . GLY A 1 85 ? 28.714 -10.541 34.816 1.00 31.20 85 GLY A O 1
ATOM 635 N N . SER A 1 86 ? 30.461 -9.267 34.902 1.00 35.09 86 SER A N 1
ATOM 636 C CA . SER A 1 86 ? 31.533 -8.295 35.196 1.00 35.09 86 SER A CA 1
ATOM 637 C C . SER A 1 86 ? 32.597 -8.352 34.059 1.00 35.09 86 SER A C 1
ATOM 639 O O . SER A 1 86 ? 32.725 -9.396 33.427 1.00 35.09 86 SER A O 1
ATOM 641 N N . GLY A 1 87 ? 33.432 -7.302 33.916 1.00 31.05 87 GLY A N 1
ATOM 642 C CA . GLY A 1 87 ? 34.839 -7.332 33.420 1.00 31.05 87 GLY A CA 1
ATOM 643 C C . GLY A 1 87 ? 35.088 -7.208 31.898 1.00 31.05 87 GLY A C 1
ATOM 644 O O . GLY A 1 87 ? 34.272 -7.673 31.119 1.00 31.05 87 GLY A O 1
ATOM 645 N N . SER A 1 88 ? 36.179 -6.642 31.351 1.00 36.16 88 SER A N 1
ATOM 646 C CA . SER A 1 88 ? 37.397 -5.971 31.861 1.00 36.16 88 SER A CA 1
ATOM 647 C C . SER A 1 88 ? 38.212 -5.373 30.680 1.00 36.16 88 SER A C 1
ATOM 649 O O . SER A 1 88 ? 38.272 -6.024 29.644 1.00 36.16 88 SER A O 1
ATOM 651 N N . GLY A 1 89 ? 38.914 -4.238 30.896 1.00 31.14 89 GLY A N 1
ATOM 652 C CA . GLY A 1 89 ? 40.212 -3.804 30.292 1.00 31.14 89 GLY A CA 1
ATOM 653 C C . GLY A 1 89 ? 40.306 -3.517 28.773 1.00 31.14 89 GLY A C 1
ATOM 654 O O . GLY A 1 89 ? 39.461 -3.944 28.010 1.00 31.14 89 GLY A O 1
ATOM 655 N N . ALA A 1 90 ? 41.311 -2.839 28.200 1.00 35.06 90 ALA A N 1
ATOM 656 C CA . ALA A 1 90 ? 42.343 -1.883 28.625 1.00 35.06 90 ALA A CA 1
ATOM 657 C C . ALA A 1 90 ? 42.990 -1.277 27.336 1.00 35.06 90 ALA A C 1
ATOM 659 O O . ALA A 1 90 ? 43.074 -1.960 26.323 1.00 35.06 90 ALA A O 1
ATOM 660 N N . SER A 1 91 ? 43.465 -0.022 27.410 1.00 34.31 91 SER A N 1
ATOM 661 C CA . SER A 1 91 ? 44.643 0.592 26.729 1.00 34.31 91 SER A CA 1
ATOM 662 C C . SER A 1 91 ? 44.922 0.503 25.199 1.00 34.31 91 SER A C 1
ATOM 664 O O . SER A 1 91 ? 45.388 -0.511 24.702 1.00 34.31 91 SER A O 1
ATOM 666 N N . SER A 1 92 ? 44.890 1.692 24.565 1.00 34.28 92 SER A N 1
ATOM 667 C CA . SER A 1 92 ? 46.010 2.446 23.931 1.00 34.28 92 SER A CA 1
ATOM 668 C C . SER A 1 92 ? 46.550 2.180 22.499 1.00 34.28 92 SER A C 1
ATOM 670 O O . SER A 1 92 ? 46.930 1.067 22.163 1.00 34.28 92 SER A O 1
ATOM 672 N N . LEU A 1 93 ? 46.792 3.326 21.825 1.00 30.08 93 LEU A N 1
ATOM 673 C CA . LEU A 1 93 ? 47.855 3.714 20.864 1.00 30.08 93 LEU A CA 1
ATOM 674 C C . LEU A 1 93 ? 47.757 3.331 19.367 1.00 30.08 93 LEU A C 1
ATOM 676 O O . LEU A 1 93 ? 47.967 2.187 18.992 1.00 30.08 93 LEU A O 1
ATOM 680 N N . GLY A 1 94 ? 47.677 4.375 18.522 1.00 30.33 94 GLY A N 1
ATOM 681 C CA . GLY A 1 94 ? 48.756 4.686 17.564 1.00 30.33 94 GLY A CA 1
ATOM 682 C C . GLY A 1 94 ? 48.461 4.652 16.051 1.00 30.33 94 GLY A C 1
ATOM 683 O O . GLY A 1 94 ? 48.128 3.607 15.514 1.00 30.33 94 GLY A O 1
ATOM 684 N N . GLN A 1 95 ? 48.781 5.784 15.398 1.00 31.78 95 GLN A N 1
ATOM 685 C CA . GLN A 1 95 ? 49.259 5.974 14.007 1.00 31.78 95 GLN A CA 1
ATOM 686 C C . GLN A 1 95 ? 48.292 6.380 12.865 1.00 31.78 95 GLN A C 1
ATOM 688 O O . GLN A 1 95 ? 47.799 5.574 12.087 1.00 31.78 95 GLN A O 1
ATOM 693 N N . GLU A 1 96 ? 48.074 7.699 12.795 1.00 31.02 96 GLU A N 1
ATOM 694 C CA . GLU A 1 96 ? 48.310 8.661 11.689 1.00 31.02 96 GLU A CA 1
ATOM 695 C C . GLU A 1 96 ? 48.802 8.187 10.298 1.00 31.02 96 GLU A C 1
ATOM 697 O O . GLU A 1 96 ? 49.736 7.398 10.167 1.00 31.02 96 GLU A O 1
ATOM 702 N N . SER A 1 97 ? 48.234 8.813 9.252 1.00 36.34 97 SER A N 1
ATOM 703 C CA . SER A 1 97 ? 48.881 9.164 7.971 1.00 36.34 97 SER A CA 1
ATOM 704 C C . SER A 1 97 ? 48.070 10.262 7.252 1.00 36.34 97 SER A C 1
ATOM 706 O O . SER A 1 97 ? 46.929 10.030 6.856 1.00 36.34 97 SER A O 1
ATOM 708 N N . ASP A 1 98 ? 48.667 11.445 7.087 1.00 33.31 98 ASP A N 1
ATOM 709 C CA . ASP A 1 98 ? 48.182 12.579 6.281 1.00 33.31 98 ASP A CA 1
ATOM 710 C C . ASP A 1 98 ? 48.470 12.393 4.778 1.00 33.31 98 ASP A C 1
ATOM 712 O O . ASP A 1 98 ? 49.468 11.767 4.435 1.00 33.31 98 ASP A O 1
ATOM 716 N N . ILE A 1 99 ? 47.671 13.025 3.897 1.00 37.12 99 ILE A N 1
ATOM 717 C CA . ILE A 1 99 ? 48.115 13.645 2.623 1.00 37.12 99 ILE A CA 1
ATOM 718 C C . ILE A 1 99 ? 47.144 14.786 2.207 1.00 37.12 99 ILE A C 1
ATOM 720 O O . ILE A 1 99 ? 45.998 14.586 1.816 1.00 37.12 99 ILE A O 1
ATOM 724 N N . THR A 1 100 ? 47.678 15.997 2.359 1.00 34.62 100 THR A N 1
ATOM 725 C CA . THR A 1 100 ? 47.624 17.289 1.636 1.00 34.62 100 THR A CA 1
ATOM 726 C C . THR A 1 100 ? 46.749 17.489 0.378 1.00 34.62 100 THR A C 1
ATOM 728 O O . THR A 1 100 ? 46.887 16.740 -0.584 1.00 34.62 100 THR A O 1
ATOM 731 N N . THR A 1 101 ? 46.024 18.627 0.287 1.00 40.47 101 THR A N 1
ATOM 732 C CA . THR A 1 101 ? 46.045 19.634 -0.831 1.00 40.47 101 THR A CA 1
ATOM 733 C C . THR A 1 101 ? 45.156 20.885 -0.524 1.00 40.47 101 THR A C 1
ATOM 735 O O . THR A 1 101 ? 44.369 20.828 0.416 1.00 40.47 101 THR A O 1
ATOM 738 N N . PRO A 1 102 ? 45.334 22.056 -1.194 1.00 43.50 102 PRO A N 1
ATOM 739 C CA . PRO A 1 102 ? 45.430 23.375 -0.534 1.00 43.50 102 PRO A CA 1
ATOM 740 C C . PRO A 1 102 ? 44.269 24.387 -0.743 1.00 43.50 102 PRO A C 1
ATOM 742 O O . PRO A 1 102 ? 43.450 24.266 -1.648 1.00 43.50 102 PRO A O 1
ATOM 745 N N . SER A 1 103 ? 44.304 25.442 0.090 1.00 31.95 103 SER A N 1
ATOM 746 C CA . SER A 1 103 ? 43.808 26.836 -0.061 1.00 31.95 103 SER A CA 1
ATOM 747 C C . SER A 1 103 ? 44.075 27.478 -1.446 1.00 31.95 103 SER A C 1
ATOM 749 O O . SER A 1 103 ? 45.022 27.077 -2.109 1.00 31.95 103 SER A O 1
ATOM 751 N N . SER A 1 104 ? 43.427 28.546 -1.942 1.00 42.31 104 SER A N 1
ATOM 752 C CA . SER A 1 104 ? 42.300 29.401 -1.528 1.00 42.31 104 SER A CA 1
ATOM 753 C C . SER A 1 104 ? 42.009 30.461 -2.633 1.00 42.31 104 SER A C 1
ATOM 755 O O . SER A 1 104 ? 42.784 30.609 -3.575 1.00 42.31 104 SER A O 1
ATOM 757 N N . ASN A 1 105 ? 40.934 31.243 -2.432 1.00 40.12 105 ASN A N 1
ATOM 758 C CA . ASN A 1 105 ? 40.637 32.606 -2.932 1.00 40.12 105 ASN A CA 1
ATOM 759 C C . ASN A 1 105 ? 39.901 32.826 -4.278 1.00 40.12 105 ASN A C 1
ATOM 761 O O . ASN A 1 105 ? 40.498 32.856 -5.346 1.00 40.12 105 ASN A O 1
ATOM 765 N N . GLY A 1 106 ? 38.635 33.259 -4.155 1.00 34.31 106 GLY A N 1
ATOM 766 C CA . GLY A 1 106 ? 38.298 34.678 -4.367 1.00 34.31 106 GLY A CA 1
ATOM 767 C C . GLY A 1 106 ? 37.405 35.032 -5.564 1.00 34.31 106 GLY A C 1
ATOM 768 O O . GLY A 1 106 ? 37.884 35.071 -6.691 1.00 34.31 106 GLY A O 1
ATOM 769 N N . SER A 1 107 ? 36.156 35.448 -5.293 1.00 35.53 107 SER A N 1
ATOM 770 C CA . SER A 1 107 ? 35.611 36.798 -5.596 1.00 35.53 107 SER A CA 1
ATOM 771 C C . SER A 1 107 ? 34.089 36.784 -5.816 1.00 35.53 107 SER A C 1
ATOM 773 O O . SER A 1 107 ? 33.585 36.308 -6.827 1.00 35.53 107 SER A O 1
ATOM 775 N N . THR A 1 108 ? 33.360 37.372 -4.868 1.00 44.31 108 THR A N 1
ATOM 776 C CA . THR A 1 108 ? 32.010 37.939 -5.040 1.00 44.31 108 THR A CA 1
ATOM 777 C C . THR A 1 108 ? 32.033 39.119 -6.025 1.00 44.31 108 THR A C 1
ATOM 779 O O . THR A 1 108 ? 33.064 39.784 -6.142 1.00 44.31 108 THR A O 1
ATOM 782 N N . PRO A 1 109 ? 30.892 39.473 -6.646 1.00 47.88 109 PRO A N 1
ATOM 783 C CA . PRO A 1 109 ? 30.161 40.620 -6.097 1.00 47.88 109 PRO A CA 1
ATOM 784 C C . PRO A 1 109 ? 28.631 40.453 -6.026 1.00 47.88 109 PRO A C 1
ATOM 786 O O . PRO A 1 109 ? 28.020 39.585 -6.642 1.00 47.88 109 PRO A O 1
ATOM 789 N N . ASN A 1 110 ? 28.060 41.329 -5.200 1.00 39.59 110 ASN A N 1
ATOM 790 C CA . ASN A 1 110 ? 26.699 41.402 -4.675 1.00 39.59 110 ASN A CA 1
ATOM 791 C C . ASN A 1 110 ? 25.612 41.889 -5.663 1.00 39.59 110 ASN A C 1
ATOM 793 O O . ASN A 1 110 ? 25.821 42.833 -6.414 1.00 39.59 110 ASN A O 1
ATOM 797 N N . PHE A 1 111 ? 24.421 41.291 -5.522 1.00 44.28 111 PHE A N 1
ATOM 798 C CA . PHE A 1 111 ? 23.107 41.908 -5.233 1.00 44.28 111 PHE A CA 1
ATOM 799 C C . PHE A 1 111 ? 22.665 43.218 -5.929 1.00 44.28 111 PHE A C 1
ATOM 801 O O . PHE A 1 111 ? 23.183 44.287 -5.623 1.00 44.28 111 PHE A O 1
ATOM 808 N N . VAL A 1 112 ? 21.528 43.158 -6.646 1.00 44.97 112 VAL A N 1
ATOM 809 C CA . VAL A 1 112 ? 20.331 43.981 -6.336 1.00 44.97 112 VAL A CA 1
ATOM 810 C C . VAL A 1 112 ? 19.027 43.270 -6.759 1.00 44.97 112 VAL A C 1
ATOM 812 O O . VAL A 1 112 ? 19.038 42.499 -7.720 1.00 44.97 112 VAL A O 1
ATOM 815 N N . PRO A 1 113 ? 17.906 43.509 -6.047 1.00 52.84 113 PRO A N 1
ATOM 816 C CA . PRO A 1 113 ? 16.643 42.800 -6.182 1.00 52.84 113 PRO A CA 1
ATOM 817 C C . PRO A 1 113 ? 15.685 43.534 -7.129 1.00 52.84 113 PRO A C 1
ATOM 819 O O . PRO A 1 113 ? 15.550 44.754 -7.073 1.00 52.84 113 PRO A O 1
ATOM 822 N N . VAL A 1 114 ? 14.946 42.784 -7.947 1.00 36.28 114 VAL A N 1
ATOM 823 C CA . VAL A 1 114 ? 13.763 43.292 -8.651 1.00 36.28 114 VAL A CA 1
ATOM 824 C C . VAL A 1 114 ? 12.665 42.238 -8.595 1.00 36.28 114 VAL A C 1
ATOM 826 O O . VAL A 1 114 ? 12.802 41.146 -9.136 1.00 36.28 114 VAL A O 1
ATOM 829 N N . GLY A 1 115 ? 11.586 42.609 -7.905 1.00 34.62 115 GLY A N 1
ATOM 830 C CA . GLY A 1 115 ? 10.211 42.401 -8.344 1.00 34.62 115 GLY A CA 1
ATOM 831 C C . GLY A 1 115 ? 9.821 41.010 -8.831 1.00 34.62 115 GLY A C 1
ATOM 832 O O . GLY A 1 115 ? 9.944 40.693 -10.007 1.00 34.62 115 GLY A O 1
ATOM 833 N N . MET A 1 116 ? 9.161 40.274 -7.936 1.00 45.34 116 MET A N 1
ATOM 834 C CA . MET A 1 116 ? 7.849 39.700 -8.242 1.00 45.34 116 MET A CA 1
ATOM 835 C C . MET A 1 116 ? 7.786 38.856 -9.522 1.00 45.34 116 MET A C 1
ATOM 837 O O . MET A 1 116 ? 6.910 39.037 -10.362 1.00 45.34 116 MET A O 1
ATOM 841 N N . GLN A 1 117 ? 8.656 37.857 -9.650 1.00 41.94 117 GLN A N 1
ATOM 842 C CA . GLN A 1 117 ? 8.254 36.696 -10.430 1.00 41.94 117 GLN A CA 1
ATOM 843 C C . GLN A 1 117 ? 7.381 35.846 -9.522 1.00 41.94 117 GLN A C 1
ATOM 845 O O . GLN A 1 117 ? 7.872 35.075 -8.697 1.00 41.94 117 GLN A O 1
ATOM 850 N N . ILE A 1 118 ? 6.066 36.055 -9.659 1.00 48.34 118 ILE A N 1
ATOM 851 C CA . ILE A 1 118 ? 5.048 35.074 -9.299 1.00 48.34 118 ILE A CA 1
ATOM 852 C C . ILE A 1 118 ? 5.605 33.739 -9.774 1.00 48.34 118 ILE A C 1
ATOM 854 O O . ILE A 1 118 ? 5.711 33.502 -10.979 1.00 48.34 118 ILE A O 1
ATOM 858 N N . ARG A 1 119 ? 6.063 32.906 -8.830 1.00 46.56 119 ARG A N 1
ATOM 859 C CA . ARG A 1 119 ? 6.420 31.526 -9.123 1.00 46.56 119 ARG A CA 1
ATOM 860 C C . ARG A 1 119 ? 5.126 30.913 -9.608 1.00 46.56 119 ARG A C 1
ATOM 862 O O . ARG A 1 119 ? 4.275 30.559 -8.797 1.00 46.56 119 ARG A O 1
ATOM 869 N N . GLY A 1 120 ? 4.968 30.881 -10.931 1.00 39.78 120 GLY A N 1
ATOM 870 C CA . GLY A 1 120 ? 3.908 30.146 -11.583 1.00 39.78 120 GLY A CA 1
ATOM 871 C C . GLY A 1 120 ? 3.870 28.798 -10.898 1.00 39.78 120 GLY A C 1
ATOM 872 O O . GLY A 1 120 ? 4.904 28.133 -10.791 1.00 39.78 120 GLY A O 1
ATOM 873 N N . SER A 1 121 ? 2.714 28.473 -10.328 1.00 46.84 121 SER A N 1
ATOM 874 C CA . SER A 1 121 ? 2.437 27.168 -9.764 1.00 46.84 121 SER A CA 1
ATOM 875 C C . SER A 1 121 ? 2.887 26.144 -10.799 1.00 46.84 121 SER A C 1
ATOM 877 O O . SER A 1 121 ? 2.203 25.950 -11.806 1.00 46.84 121 SER A O 1
ATOM 879 N N . LYS A 1 122 ? 4.068 25.538 -10.615 1.00 45.31 122 LYS A N 1
ATOM 880 C CA . LYS A 1 122 ? 4.438 24.345 -11.365 1.00 45.31 122 LYS A CA 1
ATOM 881 C C . LYS A 1 122 ? 3.360 23.349 -10.981 1.00 45.31 122 LYS A C 1
ATOM 883 O O . LYS A 1 122 ? 3.345 22.881 -9.846 1.00 45.31 122 LYS A O 1
ATOM 888 N N . GLN A 1 123 ? 2.401 23.154 -11.882 1.00 42.44 123 GLN A N 1
ATOM 889 C CA . GLN A 1 123 ? 1.353 22.156 -11.774 1.00 42.44 123 GLN A CA 1
ATOM 890 C C . GLN A 1 123 ? 2.064 20.836 -11.498 1.00 42.44 123 GLN A C 1
ATOM 892 O O . GLN A 1 123 ? 2.682 20.253 -12.387 1.00 42.44 123 GLN A O 1
ATOM 897 N N . ARG A 1 124 ? 2.080 20.424 -10.229 1.00 53.19 124 ARG A N 1
ATOM 898 C CA . ARG A 1 124 ? 2.545 19.100 -9.855 1.00 53.19 124 ARG A CA 1
ATOM 899 C C . ARG A 1 124 ? 1.507 18.172 -10.454 1.00 53.19 124 ARG A C 1
ATOM 901 O O . ARG A 1 124 ? 0.383 18.138 -9.964 1.00 53.19 124 ARG A O 1
ATOM 908 N N . SER A 1 125 ? 1.860 17.505 -11.545 1.00 63.59 125 SER A N 1
ATOM 909 C CA . SER A 1 125 ? 1.025 16.475 -12.145 1.00 63.59 125 SER A CA 1
ATOM 910 C C . SER A 1 125 ? 0.641 15.490 -11.042 1.00 63.59 125 SER A C 1
ATOM 912 O O . SER A 1 125 ? 1.495 14.871 -10.401 1.00 63.59 125 SER A O 1
ATOM 914 N N . THR A 1 126 ? -0.651 15.434 -10.736 1.00 80.62 126 THR A N 1
ATOM 915 C CA . THR A 1 126 ? -1.189 14.529 -9.732 1.00 80.62 126 THR A CA 1
ATOM 916 C C . THR A 1 126 ? -1.235 13.141 -10.352 1.00 80.62 126 THR A C 1
ATOM 918 O O . THR A 1 126 ? -1.841 12.934 -11.399 1.00 80.62 126 THR A O 1
ATOM 921 N N . ILE A 1 127 ? -0.548 12.181 -9.735 1.00 87.50 127 ILE A N 1
ATOM 922 C CA . ILE A 1 127 ? -0.632 10.784 -10.166 1.00 87.50 127 ILE A CA 1
ATOM 923 C C . ILE A 1 127 ? -2.033 10.299 -9.802 1.00 87.50 127 ILE A C 1
ATOM 925 O O . ILE A 1 127 ? -2.385 10.272 -8.625 1.00 87.50 127 ILE A O 1
ATOM 929 N N . THR A 1 128 ? -2.833 9.955 -10.805 1.00 92.44 128 THR A N 1
ATOM 930 C CA . THR A 1 128 ? -4.194 9.425 -10.636 1.00 92.44 128 THR A CA 1
ATOM 931 C C . THR A 1 128 ? -4.245 7.911 -10.788 1.00 92.44 128 THR A C 1
ATOM 933 O O . THR A 1 128 ? -5.156 7.272 -10.263 1.00 92.44 128 THR A O 1
ATOM 936 N N . GLU A 1 129 ? -3.251 7.331 -11.458 1.00 95.38 129 GLU A N 1
ATOM 937 C CA . GLU A 1 129 ? -3.108 5.901 -11.690 1.00 95.38 129 GLU A CA 1
ATOM 938 C C . GLU A 1 129 ? -1.633 5.492 -11.712 1.00 95.38 129 GLU A C 1
ATOM 940 O O . GLU A 1 129 ? -0.764 6.275 -12.095 1.00 95.38 129 GLU A O 1
ATOM 945 N N . SER A 1 130 ? -1.336 4.280 -11.253 1.00 96.81 130 SER A N 1
ATOM 946 C CA . SER A 1 130 ? 0.018 3.717 -11.235 1.00 96.81 130 SER A CA 1
ATOM 947 C C . SER A 1 130 ? -0.053 2.235 -10.853 1.00 96.81 130 SER A C 1
ATOM 949 O O . SER A 1 130 ? -0.962 1.844 -10.111 1.00 96.81 130 SER A O 1
ATOM 951 N N . PRO A 1 131 ? 0.873 1.386 -11.327 1.00 97.25 131 PRO A N 1
ATOM 952 C CA . PRO A 1 131 ? 1.113 0.103 -10.687 1.00 97.25 131 PRO A CA 1
ATOM 953 C C . PRO A 1 131 ? 1.573 0.312 -9.248 1.00 97.25 131 PRO A C 1
ATOM 955 O O . PRO A 1 131 ? 2.382 1.194 -8.969 1.00 97.25 131 PRO A O 1
ATOM 958 N N . LEU A 1 132 ? 1.051 -0.473 -8.315 1.00 97.94 132 LEU A N 1
ATOM 959 C CA . LEU A 1 132 ? 1.187 -0.159 -6.898 1.00 97.94 132 LEU A CA 1
ATOM 960 C C . LEU A 1 132 ? 1.357 -1.395 -6.032 1.00 97.94 132 LEU A C 1
ATOM 962 O O . LEU A 1 132 ? 0.886 -2.478 -6.371 1.00 97.94 132 LEU A O 1
ATOM 966 N N . PHE A 1 133 ? 1.998 -1.200 -4.886 1.00 98.38 133 PHE A N 1
ATOM 967 C CA . PHE A 1 133 ? 2.126 -2.182 -3.817 1.00 98.38 133 PHE A CA 1
ATOM 968 C C . PHE A 1 133 ? 1.722 -1.532 -2.498 1.00 98.38 133 PHE A C 1
ATOM 970 O O . PHE A 1 133 ? 2.133 -0.408 -2.201 1.00 98.38 133 PHE A O 1
ATOM 977 N N . VAL A 1 134 ? 0.932 -2.251 -1.701 1.00 98.69 134 VAL A N 1
ATOM 978 C CA . VAL A 1 134 ? 0.607 -1.856 -0.328 1.00 98.69 134 VAL A CA 1
ATOM 979 C C . VAL A 1 134 ? 1.244 -2.860 0.616 1.00 98.69 134 VAL A C 1
ATOM 981 O O . VAL A 1 134 ? 0.989 -4.063 0.525 1.00 98.69 134 VAL A O 1
ATOM 984 N N . THR A 1 135 ? 2.074 -2.349 1.517 1.00 98.75 135 THR A N 1
ATOM 985 C CA . THR A 1 135 ? 2.811 -3.137 2.502 1.00 98.75 135 THR A CA 1
ATOM 986 C C . THR A 1 135 ? 2.369 -2.747 3.902 1.00 98.75 135 THR A C 1
ATOM 988 O O . THR A 1 135 ? 2.393 -1.570 4.249 1.00 98.75 135 THR A O 1
ATOM 991 N N . TRP A 1 136 ? 2.010 -3.736 4.709 1.00 98.69 136 TRP A N 1
ATOM 992 C CA . TRP A 1 136 ? 1.750 -3.603 6.135 1.00 98.69 136 TRP A CA 1
ATOM 993 C C . TRP A 1 136 ? 2.941 -4.132 6.919 1.00 98.69 136 TRP A C 1
ATOM 995 O O . TRP A 1 136 ? 3.418 -5.235 6.647 1.00 98.69 136 TRP A O 1
ATOM 1005 N N . ASN A 1 137 ? 3.382 -3.383 7.922 1.00 98.38 137 ASN A N 1
ATOM 1006 C CA . ASN A 1 137 ? 4.350 -3.823 8.919 1.00 98.38 137 ASN A CA 1
ATOM 1007 C C . ASN A 1 137 ? 3.728 -3.725 10.312 1.00 98.38 137 ASN A C 1
ATOM 1009 O O . ASN A 1 137 ? 2.901 -2.853 10.553 1.00 98.38 137 ASN A O 1
ATOM 1013 N N . THR A 1 138 ? 4.150 -4.567 11.248 1.00 97.50 138 THR A N 1
ATOM 1014 C CA . THR A 1 138 ? 3.967 -4.314 12.681 1.00 97.50 138 THR A CA 1
ATOM 1015 C C . THR A 1 138 ? 5.220 -3.660 13.248 1.00 97.50 138 THR A C 1
ATOM 1017 O O . THR A 1 138 ? 6.341 -3.983 12.853 1.00 97.50 138 THR A O 1
ATOM 1020 N N . ILE A 1 139 ? 5.032 -2.738 14.186 1.00 96.75 139 ILE A N 1
ATOM 1021 C CA . ILE A 1 139 ? 6.097 -2.076 14.932 1.00 96.75 139 ILE A CA 1
ATOM 1022 C C . ILE A 1 139 ? 6.099 -2.638 16.351 1.00 96.75 139 ILE A C 1
ATOM 1024 O O . ILE A 1 139 ? 5.110 -2.542 17.080 1.00 96.75 139 ILE A O 1
ATOM 1028 N N . SER A 1 140 ? 7.229 -3.216 16.754 1.00 93.31 140 SER A N 1
ATOM 1029 C CA . SER A 1 140 ? 7.445 -3.638 18.137 1.00 93.31 140 SER A CA 1
ATOM 1030 C C . SER A 1 140 ? 7.524 -2.413 19.061 1.00 93.31 140 SER A C 1
ATOM 1032 O O . SER A 1 140 ? 8.374 -1.550 18.827 1.00 93.31 140 SER A O 1
ATOM 1034 N N . PRO A 1 141 ? 6.715 -2.327 20.134 1.00 88.62 141 PRO A N 1
ATOM 1035 C CA . PRO A 1 141 ? 6.761 -1.196 21.062 1.00 88.62 141 PRO A CA 1
ATOM 1036 C C . PRO A 1 141 ? 8.098 -1.048 21.796 1.00 88.62 141 PRO A C 1
ATOM 1038 O O . PRO A 1 141 ? 8.457 0.052 22.195 1.00 88.62 141 PRO A O 1
ATOM 1041 N N . THR A 1 142 ? 8.821 -2.153 22.004 1.00 91.62 142 THR A N 1
ATOM 1042 C CA . THR A 1 142 ? 10.056 -2.166 22.803 1.00 91.62 142 THR A CA 1
ATOM 1043 C C . THR A 1 142 ? 11.297 -1.917 21.956 1.00 91.62 142 THR A C 1
ATOM 1045 O O . THR A 1 142 ? 12.174 -1.163 22.356 1.00 91.62 142 THR A O 1
ATOM 1048 N N . SER A 1 143 ? 11.394 -2.565 20.794 1.00 92.50 143 SER A N 1
ATOM 1049 C CA . SER A 1 143 ? 12.580 -2.499 19.929 1.00 92.50 143 SER A CA 1
ATOM 1050 C C . SER A 1 143 ? 12.437 -1.507 18.778 1.00 92.50 143 SER A C 1
ATOM 1052 O O . SER A 1 143 ? 13.406 -1.296 18.053 1.00 92.50 143 SER A O 1
ATOM 1054 N N . HIS A 1 144 ? 11.236 -0.958 18.550 1.00 91.38 144 HIS A N 1
ATOM 1055 C CA . HIS A 1 144 ? 10.880 -0.192 17.349 1.00 91.38 144 HIS A CA 1
ATOM 1056 C C . HIS A 1 144 ? 11.220 -0.917 16.032 1.00 91.38 144 HIS A C 1
ATOM 1058 O O . HIS A 1 144 ? 11.314 -0.300 14.970 1.00 91.38 144 HIS A O 1
ATOM 1064 N N . SER A 1 145 ? 11.394 -2.242 16.085 1.00 94.81 145 SER A N 1
ATOM 1065 C CA . SER A 1 145 ? 11.668 -3.057 14.909 1.00 94.81 145 SER A CA 1
ATOM 1066 C C . SER A 1 145 ? 10.394 -3.230 14.093 1.00 94.81 145 SER A C 1
ATOM 1068 O O . SER A 1 145 ? 9.313 -3.465 14.641 1.00 94.81 145 SER A O 1
ATOM 1070 N N . ARG A 1 146 ? 10.540 -3.118 12.773 1.00 96.75 146 ARG A N 1
ATOM 1071 C CA . ARG A 1 146 ? 9.470 -3.346 11.802 1.00 96.75 146 ARG A CA 1
ATOM 1072 C C . ARG A 1 146 ? 9.484 -4.795 11.346 1.00 96.75 146 ARG A C 1
ATOM 1074 O O . ARG A 1 146 ? 10.531 -5.304 10.952 1.00 96.75 146 ARG A O 1
ATOM 1081 N N . HIS A 1 147 ? 8.321 -5.430 11.351 1.00 97.19 147 HIS A N 1
ATOM 1082 C CA . HIS A 1 147 ? 8.140 -6.787 10.852 1.00 97.19 147 HIS A CA 1
ATOM 1083 C C . HIS A 1 147 ? 7.070 -6.798 9.771 1.00 97.19 147 HIS A C 1
ATOM 1085 O O . HIS A 1 147 ? 5.977 -6.279 9.982 1.00 97.19 147 HIS A O 1
ATOM 1091 N N . LEU A 1 148 ? 7.375 -7.404 8.622 1.00 98.25 148 LEU A N 1
ATOM 1092 C CA . LEU A 1 148 ? 6.422 -7.524 7.525 1.00 98.25 148 LEU A CA 1
ATOM 1093 C C . LEU A 1 148 ? 5.173 -8.282 7.992 1.00 98.25 148 LEU A C 1
ATOM 1095 O O . LEU A 1 148 ? 5.276 -9.375 8.548 1.00 98.25 148 LEU A O 1
ATOM 1099 N N . ARG A 1 149 ? 4.002 -7.697 7.742 1.00 98.19 149 ARG A N 1
ATOM 1100 C CA . ARG A 1 149 ? 2.692 -8.222 8.147 1.00 98.19 149 ARG A CA 1
ATOM 1101 C C . ARG A 1 149 ? 1.761 -8.528 6.974 1.00 98.19 149 ARG A C 1
ATOM 1103 O O . ARG A 1 149 ? 0.768 -9.227 7.164 1.00 98.19 149 ARG A O 1
ATOM 1110 N N . GLY A 1 150 ? 2.112 -8.043 5.787 1.00 98.56 150 GLY A N 1
ATOM 1111 C CA . GLY A 1 150 ? 1.463 -8.352 4.520 1.00 98.56 150 GLY A CA 1
ATOM 1112 C C . GLY A 1 150 ? 1.986 -7.447 3.410 1.00 98.56 150 GLY A C 1
ATOM 1113 O O . GLY A 1 150 ? 2.310 -6.290 3.656 1.00 98.56 150 GLY A O 1
ATOM 1114 N N . CYS A 1 151 ? 2.114 -7.954 2.188 1.00 98.62 151 CYS A N 1
ATOM 1115 C CA . CYS A 1 151 ? 2.503 -7.150 1.028 1.00 98.62 151 CYS A CA 1
ATOM 1116 C C . CYS A 1 151 ? 1.945 -7.769 -0.246 1.00 98.62 151 CYS A C 1
ATOM 1118 O O . CYS A 1 151 ? 2.345 -8.868 -0.630 1.00 98.62 151 CYS A O 1
ATOM 1120 N N . ILE A 1 152 ? 1.044 -7.042 -0.904 1.00 98.50 152 ILE A N 1
ATOM 1121 C CA . ILE A 1 152 ? 0.445 -7.418 -2.185 1.00 98.50 152 ILE A CA 1
ATOM 1122 C C . ILE A 1 152 ? 0.377 -6.162 -3.058 1.00 98.50 152 ILE A C 1
ATOM 1124 O O . ILE A 1 152 ? 0.156 -5.049 -2.574 1.00 98.50 152 ILE A O 1
ATOM 1128 N N . GLY A 1 153 ? 0.582 -6.347 -4.355 1.00 97.31 153 GLY A N 1
ATOM 1129 C CA . GLY A 1 153 ? 0.571 -5.283 -5.346 1.00 97.31 153 GLY A CA 1
ATOM 1130 C C . GLY A 1 153 ? 0.459 -5.832 -6.757 1.00 97.31 153 GLY A C 1
ATOM 1131 O O . GLY A 1 153 ? 0.263 -7.031 -6.958 1.00 97.31 153 GLY A O 1
ATOM 1132 N N . THR A 1 154 ? 0.590 -4.946 -7.733 1.00 96.94 154 THR A N 1
ATOM 1133 C CA . THR A 1 154 ? 0.515 -5.272 -9.154 1.00 96.94 154 THR A CA 1
ATOM 1134 C C . THR A 1 154 ? 1.446 -4.395 -9.978 1.00 96.94 154 THR A C 1
ATOM 1136 O O . THR A 1 154 ? 1.714 -3.245 -9.634 1.00 96.94 154 THR A O 1
ATOM 1139 N N . PHE A 1 155 ? 1.924 -4.955 -11.091 1.00 95.75 155 PHE A N 1
ATOM 1140 C CA . PHE A 1 155 ? 2.640 -4.226 -12.141 1.00 95.75 155 PHE A CA 1
ATOM 1141 C C . PHE A 1 155 ? 1.703 -3.658 -13.222 1.00 95.75 155 PHE A C 1
ATOM 1143 O O . PHE A 1 155 ? 2.172 -2.975 -14.129 1.00 95.75 155 PHE A O 1
ATOM 1150 N N . GLU A 1 156 ? 0.401 -3.935 -13.145 1.00 95.44 156 GLU A N 1
ATOM 1151 C CA . GLU A 1 156 ? -0.616 -3.319 -13.996 1.00 95.44 156 GLU A CA 1
ATOM 1152 C C . GLU A 1 156 ? -1.029 -1.959 -13.433 1.00 95.44 156 GLU A C 1
ATOM 1154 O O . GLU A 1 156 ? -1.199 -1.804 -12.225 1.00 95.44 156 GLU A O 1
ATOM 1159 N N . THR A 1 157 ? -1.213 -0.972 -14.305 1.00 96.44 157 THR A N 1
ATOM 1160 C CA . THR A 1 157 ? -1.673 0.359 -13.907 1.00 96.44 157 THR A CA 1
ATOM 1161 C C . THR A 1 157 ? -3.069 0.276 -13.298 1.00 96.44 157 THR A C 1
ATOM 1163 O O . THR A 1 157 ? -3.976 -0.290 -13.901 1.00 96.44 157 THR A O 1
ATOM 1166 N N . GLN A 1 158 ? -3.241 0.832 -12.099 1.00 97.44 158 GLN A N 1
ATOM 1167 C CA . GLN A 1 158 ? -4.529 0.886 -11.409 1.00 97.44 158 GLN A CA 1
ATOM 1168 C C . GLN A 1 158 ? -4.890 2.336 -11.076 1.00 97.44 158 GLN A C 1
ATOM 1170 O O . GLN A 1 158 ? -4.005 3.079 -10.638 1.00 97.44 158 GLN A O 1
ATOM 1175 N N . PRO A 1 159 ? -6.170 2.740 -11.185 1.00 97.31 159 PRO A N 1
ATOM 1176 C CA . PRO A 1 159 ? -6.635 4.001 -10.616 1.00 97.31 159 PRO A CA 1
ATOM 1177 C C . PRO A 1 159 ? -6.374 4.014 -9.107 1.00 97.31 159 PRO A C 1
ATOM 1179 O O . PRO A 1 159 ? -6.766 3.082 -8.409 1.00 97.31 159 PRO A O 1
ATOM 1182 N N . LEU A 1 160 ? -5.736 5.055 -8.569 1.00 96.69 160 LEU A N 1
ATOM 1183 C CA . LEU A 1 160 ? -5.344 5.071 -7.152 1.00 96.69 160 LEU A CA 1
ATOM 1184 C C . LEU A 1 160 ? -6.548 5.042 -6.203 1.00 96.69 160 LEU A C 1
ATOM 1186 O O . LEU A 1 160 ? -6.460 4.465 -5.121 1.00 96.69 160 LEU A O 1
ATOM 1190 N N . SER A 1 161 ? -7.681 5.616 -6.611 1.00 94.38 161 SER A N 1
ATOM 1191 C CA . SER A 1 161 ? -8.913 5.648 -5.816 1.00 94.38 161 SER A CA 1
ATOM 1192 C C . SER A 1 161 ? -9.467 4.253 -5.506 1.00 94.38 161 SER A C 1
ATOM 1194 O O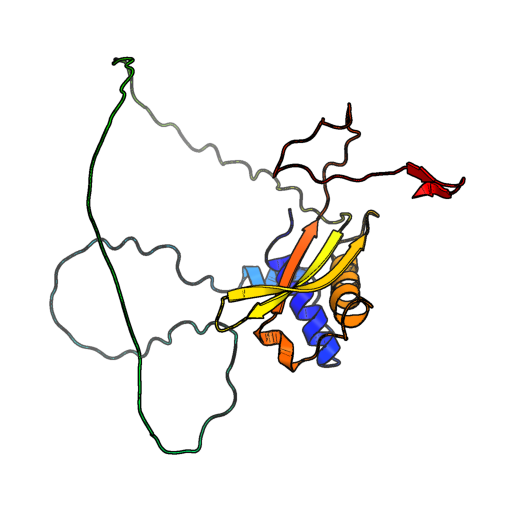 . SER A 1 161 ? -9.939 4.019 -4.397 1.00 94.38 161 SER A O 1
ATOM 1196 N N . THR A 1 162 ? -9.392 3.310 -6.446 1.00 96.62 162 THR A N 1
ATOM 1197 C CA . THR A 1 162 ? -9.902 1.935 -6.282 1.00 96.62 162 THR A CA 1
ATOM 1198 C C . THR A 1 162 ? -8.788 0.919 -6.047 1.00 96.62 162 THR A C 1
ATOM 1200 O O . THR A 1 162 ? -8.966 -0.059 -5.320 1.00 96.62 162 THR A O 1
ATOM 1203 N N . GLY A 1 163 ? -7.619 1.148 -6.641 1.00 97.69 163 GLY A N 1
ATOM 1204 C CA . GLY A 1 163 ? -6.446 0.299 -6.509 1.00 97.69 163 GLY A CA 1
ATOM 1205 C C . GLY A 1 163 ? -5.918 0.292 -5.080 1.00 97.69 163 GLY A C 1
ATOM 1206 O O . GLY A 1 163 ? -5.748 -0.780 -4.506 1.00 97.69 163 GLY A O 1
ATOM 1207 N N . LEU A 1 164 ? -5.730 1.461 -4.456 1.00 98.25 164 LEU A N 1
ATOM 1208 C CA . LEU A 1 164 ? -5.214 1.517 -3.083 1.00 98.25 164 LEU A CA 1
ATOM 1209 C C . LEU A 1 164 ? -6.143 0.816 -2.092 1.00 98.25 164 LEU A C 1
ATOM 1211 O O . LEU A 1 164 ? -5.661 0.062 -1.256 1.00 98.25 164 LEU A O 1
ATOM 1215 N N . SER A 1 165 ? -7.461 0.998 -2.210 1.00 98.12 165 SER A N 1
ATOM 1216 C CA . SER A 1 165 ? -8.415 0.318 -1.327 1.00 98.12 165 SER A CA 1
ATOM 1217 C C . SER A 1 165 ? -8.393 -1.198 -1.512 1.00 98.12 165 SER A C 1
ATOM 1219 O O . SER A 1 165 ? -8.285 -1.933 -0.531 1.00 98.12 165 SER A O 1
ATOM 1221 N N . SER A 1 166 ? -8.424 -1.672 -2.759 1.00 98.25 166 SER A N 1
ATOM 1222 C CA . SER A 1 166 ? -8.396 -3.107 -3.066 1.00 98.25 166 SER A CA 1
ATOM 1223 C C . SER A 1 166 ? -7.110 -3.765 -2.564 1.00 98.25 166 SER A C 1
ATOM 1225 O O . SER A 1 166 ? -7.153 -4.754 -1.833 1.00 98.25 166 SER A O 1
ATOM 1227 N N . TYR A 1 167 ? -5.952 -3.186 -2.895 1.00 98.69 167 TYR A N 1
ATOM 1228 C CA . TYR A 1 167 ? -4.657 -3.751 -2.524 1.00 98.69 167 TYR A CA 1
ATOM 1229 C C . TYR A 1 167 ? -4.327 -3.576 -1.040 1.00 98.69 167 TYR A C 1
ATOM 1231 O O . TYR A 1 167 ? -3.634 -4.432 -0.500 1.00 98.69 167 TYR A O 1
ATOM 1239 N N . ALA A 1 168 ? -4.869 -2.561 -0.356 1.00 98.62 168 ALA A N 1
ATOM 1240 C CA . ALA A 1 168 ? -4.786 -2.449 1.100 1.00 98.62 168 ALA A CA 1
ATOM 1241 C C . ALA A 1 168 ? -5.484 -3.617 1.808 1.00 98.62 168 ALA A C 1
ATOM 1243 O O . ALA A 1 168 ? -4.920 -4.188 2.742 1.00 98.62 168 ALA A O 1
ATOM 1244 N N . LEU A 1 169 ? -6.677 -4.010 1.346 1.00 98.69 169 LEU A N 1
ATOM 1245 C CA . LEU A 1 169 ? -7.398 -5.157 1.903 1.00 98.69 169 LEU A CA 1
ATOM 1246 C C . LEU A 1 169 ? -6.763 -6.487 1.498 1.00 98.69 169 LEU A C 1
ATOM 1248 O O . LEU A 1 169 ? -6.628 -7.371 2.341 1.00 98.69 169 LEU A O 1
ATOM 1252 N N . HIS A 1 170 ? -6.335 -6.635 0.241 1.00 98.56 170 HIS A N 1
ATOM 1253 C CA . HIS A 1 170 ? -5.664 -7.856 -0.207 1.00 98.56 170 HIS A CA 1
ATOM 1254 C C . HIS A 1 170 ? -4.372 -8.104 0.577 1.00 98.56 170 HIS A C 1
ATOM 1256 O O . HIS A 1 170 ? -4.162 -9.212 1.068 1.00 98.56 170 HIS A O 1
ATOM 1262 N N . SER A 1 171 ? -3.531 -7.082 0.763 1.00 98.62 171 SER A N 1
ATOM 1263 C CA . SER A 1 171 ? -2.292 -7.234 1.528 1.00 98.62 171 SER A CA 1
ATOM 1264 C C . SER A 1 171 ? -2.531 -7.454 3.021 1.00 98.62 171 SER A C 1
ATOM 1266 O O . SER A 1 171 ? -1.759 -8.175 3.641 1.00 98.62 171 SER A O 1
ATOM 1268 N N . ALA A 1 172 ? -3.598 -6.895 3.600 1.00 98.56 172 ALA A N 1
ATOM 1269 C CA . ALA A 1 172 ? -3.924 -7.078 5.015 1.00 98.56 172 ALA A CA 1
ATOM 1270 C C . ALA A 1 172 ? -4.604 -8.420 5.333 1.00 98.56 172 ALA A C 1
ATOM 1272 O O . ALA A 1 172 ? -4.412 -8.973 6.417 1.00 98.56 172 ALA A O 1
ATOM 1273 N N . LEU A 1 173 ? -5.460 -8.913 4.433 1.00 98.50 173 LEU A N 1
ATOM 1274 C CA . LEU A 1 173 ? -6.418 -9.984 4.738 1.00 98.50 173 LEU A CA 1
ATOM 1275 C C . LEU A 1 173 ? -6.244 -11.238 3.873 1.00 98.50 173 LEU A C 1
ATOM 1277 O O . LEU A 1 173 ? -6.762 -12.288 4.242 1.00 98.50 173 LEU A O 1
ATOM 1281 N N . GLN A 1 174 ? -5.562 -11.141 2.728 1.00 98.31 174 GLN A N 1
ATOM 1282 C CA . GLN A 1 174 ? -5.473 -12.217 1.729 1.00 98.31 174 GLN A CA 1
ATOM 1283 C C . GLN A 1 174 ? -4.030 -12.604 1.365 1.00 98.31 174 GLN A C 1
ATOM 1285 O O . GLN A 1 174 ? -3.816 -13.462 0.506 1.00 98.31 174 GLN A O 1
ATOM 1290 N N . ASP A 1 175 ? -3.024 -12.020 2.020 1.00 98.25 175 ASP A N 1
ATOM 1291 C CA . ASP A 1 175 ? -1.640 -12.476 1.895 1.00 98.25 175 ASP A CA 1
ATOM 1292 C C . ASP A 1 175 ? -1.456 -13.797 2.656 1.00 98.25 175 ASP A C 1
ATOM 1294 O O . ASP A 1 175 ? -1.263 -13.813 3.867 1.00 98.25 175 ASP A O 1
ATOM 1298 N N . HIS A 1 176 ? -1.508 -14.915 1.929 1.00 97.69 176 HIS A N 1
ATOM 1299 C CA . HIS A 1 176 ? -1.451 -16.283 2.464 1.00 97.69 176 HIS A CA 1
ATOM 1300 C C . HIS A 1 176 ? -0.197 -16.619 3.291 1.00 97.69 176 HIS A C 1
ATOM 1302 O O . HIS A 1 176 ? -0.160 -17.662 3.943 1.00 97.69 176 HIS A O 1
ATOM 1308 N N . ARG A 1 177 ? 0.840 -15.775 3.266 1.00 97.88 177 ARG A N 1
ATOM 1309 C CA . ARG A 1 177 ? 2.030 -15.937 4.116 1.00 97.88 177 ARG A CA 1
ATOM 1310 C C . ARG A 1 177 ? 1.753 -15.569 5.575 1.00 97.88 177 ARG A C 1
ATOM 1312 O O . ARG A 1 177 ? 2.532 -15.944 6.447 1.00 97.88 177 ARG A O 1
ATOM 1319 N N . PHE A 1 178 ? 0.666 -14.842 5.835 1.00 98.38 178 PHE A N 1
ATOM 1320 C CA . PHE A 1 178 ? 0.297 -14.336 7.149 1.00 98.38 178 PHE A CA 1
ATOM 1321 C C . PHE A 1 178 ? -1.185 -14.608 7.449 1.00 98.38 178 PHE A C 1
ATOM 1323 O O . PHE A 1 178 ? -2.007 -14.776 6.552 1.00 98.38 178 PHE A O 1
ATOM 1330 N N . SER A 1 179 ? -1.561 -14.640 8.729 1.00 98.25 179 SER A N 1
ATOM 1331 C CA . SER A 1 179 ? -2.979 -14.641 9.110 1.00 98.25 179 SER A CA 1
ATOM 1332 C C . SER A 1 179 ? -3.616 -13.278 8.800 1.00 98.25 179 SER A C 1
ATOM 1334 O O . SER A 1 179 ? -2.913 -12.269 8.842 1.00 98.25 179 SER A O 1
ATOM 1336 N N . PRO A 1 180 ? -4.930 -13.183 8.541 1.00 98.50 180 PRO A N 1
ATOM 1337 C CA . PRO A 1 180 ? -5.580 -11.886 8.348 1.00 98.50 180 PRO A CA 1
ATOM 1338 C C . PRO A 1 180 ? -5.333 -10.933 9.528 1.00 98.50 180 PRO A C 1
ATOM 1340 O O . PRO A 1 180 ? -5.394 -11.353 10.686 1.00 98.50 180 PRO A O 1
ATOM 1343 N N . ILE A 1 181 ? -5.037 -9.662 9.241 1.00 98.56 181 ILE A N 1
ATOM 1344 C CA . ILE A 1 181 ? -4.832 -8.625 10.264 1.00 98.56 181 ILE A CA 1
ATOM 1345 C C . ILE A 1 181 ? -6.101 -8.439 11.105 1.00 98.56 181 ILE A C 1
ATOM 1347 O O . ILE A 1 181 ? -7.213 -8.354 10.583 1.00 98.56 181 ILE A O 1
ATOM 1351 N N . THR A 1 182 ? -5.930 -8.337 12.421 1.00 97.94 182 THR A N 1
ATOM 1352 C CA . THR A 1 182 ? -7.018 -8.152 13.386 1.00 97.94 182 THR A CA 1
ATOM 1353 C C . THR A 1 182 ? -7.132 -6.705 13.867 1.00 97.94 182 THR A C 1
ATOM 1355 O O . THR A 1 182 ? -6.178 -5.929 13.833 1.00 97.94 182 THR A O 1
ATOM 1358 N N . LYS A 1 183 ? -8.304 -6.332 14.402 1.00 97.25 183 LYS A N 1
ATOM 1359 C CA . LYS A 1 183 ? -8.546 -4.982 14.945 1.00 97.25 183 LYS A CA 1
ATOM 1360 C C . LYS A 1 183 ? -7.565 -4.592 16.062 1.00 97.25 183 LYS A C 1
ATOM 1362 O O . LYS A 1 183 ? -7.226 -3.419 16.183 1.00 97.25 183 LYS A O 1
ATOM 1367 N N . GLY A 1 184 ? -7.109 -5.560 16.860 1.00 96.75 184 GLY A N 1
ATOM 1368 C CA . GLY A 1 184 ? -6.161 -5.324 17.953 1.00 96.75 184 GLY A CA 1
ATOM 1369 C C . GLY A 1 184 ? -4.757 -4.931 17.485 1.00 96.75 184 GLY A C 1
ATOM 1370 O O . GLY A 1 184 ? -4.022 -4.322 18.253 1.00 96.75 184 GLY A O 1
ATOM 1371 N N . GLU A 1 185 ? -4.401 -5.234 16.234 1.00 96.81 185 GLU A N 1
ATOM 1372 C CA . GLU A 1 185 ? -3.093 -4.904 15.658 1.00 96.81 185 GLU A CA 1
ATOM 1373 C C . GLU A 1 185 ? -3.039 -3.473 15.109 1.00 96.81 185 GLU A C 1
ATOM 1375 O O . GLU A 1 185 ? -1.953 -2.918 14.999 1.00 96.81 185 GLU A O 1
ATOM 1380 N N . LEU A 1 186 ? -4.185 -2.837 14.816 1.00 96.44 186 LEU A N 1
ATOM 1381 C CA . LEU A 1 186 ? -4.233 -1.499 14.205 1.00 96.44 186 LEU A CA 1
ATOM 1382 C C . LEU A 1 186 ? -3.314 -0.453 14.873 1.00 96.44 186 LEU A C 1
ATOM 138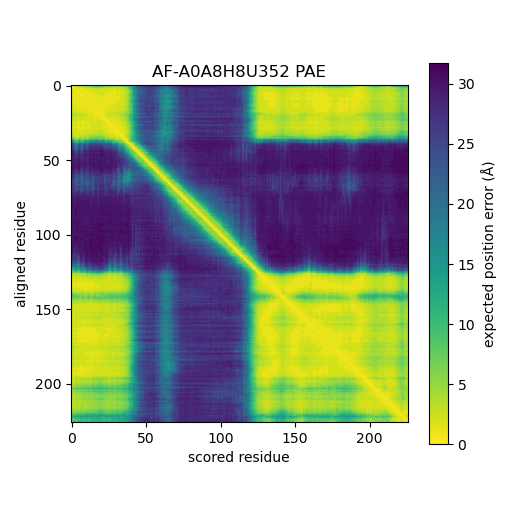4 O O . LEU A 1 186 ? -2.649 0.266 14.131 1.00 96.44 186 LEU A O 1
ATOM 1388 N N . PRO A 1 187 ? -3.214 -0.358 16.218 1.00 95.81 187 PRO A N 1
ATOM 1389 C CA . PRO A 1 187 ? -2.359 0.642 16.864 1.00 95.81 187 PRO A CA 1
ATOM 1390 C C . PRO A 1 187 ? -0.851 0.421 16.685 1.00 95.81 187 PRO A C 1
ATOM 1392 O O . PRO A 1 187 ? -0.084 1.351 16.911 1.00 95.81 187 PRO A O 1
ATOM 1395 N N . SER A 1 188 ? -0.413 -0.793 16.337 1.00 96.19 188 SER A N 1
ATOM 1396 C CA . SER A 1 188 ? 1.000 -1.124 16.113 1.00 96.19 188 SER A CA 1
ATOM 1397 C C . SER A 1 188 ? 1.337 -1.325 14.638 1.00 96.19 188 SER A C 1
ATOM 1399 O O . SER A 1 188 ? 2.469 -1.688 14.319 1.00 96.19 188 SER A O 1
ATOM 1401 N N . LEU A 1 189 ? 0.384 -1.107 13.730 1.00 97.44 189 LEU A N 1
ATOM 1402 C CA . LEU A 1 189 ? 0.627 -1.218 12.300 1.00 97.44 189 LEU A CA 1
ATOM 1403 C C . LEU A 1 189 ? 1.307 0.029 11.741 1.00 97.44 189 LEU A C 1
ATOM 1405 O O . LEU A 1 189 ? 1.090 1.156 12.174 1.00 97.44 189 LEU A O 1
ATOM 1409 N N . GLU A 1 190 ? 2.065 -0.197 10.683 1.00 97.81 190 GLU A N 1
ATOM 1410 C CA . GLU A 1 190 ? 2.565 0.802 9.757 1.00 97.81 190 GLU A CA 1
ATOM 1411 C C . GLU A 1 190 ? 2.165 0.378 8.347 1.00 97.81 190 GLU A C 1
ATOM 1413 O O . GLU A 1 190 ? 2.211 -0.807 8.011 1.00 97.81 190 GLU A O 1
ATOM 1418 N N . VAL A 1 191 ? 1.796 1.348 7.514 1.00 98.25 191 VAL A N 1
ATOM 1419 C CA . VAL A 1 191 ? 1.534 1.118 6.094 1.00 98.25 191 VAL A CA 1
ATOM 1420 C C . VAL A 1 191 ? 2.557 1.857 5.247 1.00 98.25 191 VAL A C 1
ATOM 1422 O O . VAL A 1 191 ? 2.879 3.017 5.504 1.00 98.25 191 VAL A O 1
ATOM 1425 N N . SER A 1 192 ? 3.040 1.186 4.209 1.00 97.88 192 SER A N 1
ATOM 1426 C CA . SER A 1 192 ? 3.874 1.765 3.166 1.00 97.88 192 SER A CA 1
ATOM 1427 C C . SER A 1 192 ? 3.206 1.548 1.814 1.00 97.88 192 SER A C 1
ATOM 1429 O O . SER A 1 192 ? 2.847 0.424 1.454 1.00 97.88 192 SER A O 1
ATOM 1431 N N . VAL A 1 193 ? 3.022 2.640 1.073 1.00 98.19 193 VAL A N 1
ATOM 1432 C CA . VAL A 1 193 ? 2.468 2.634 -0.282 1.00 98.19 193 VAL A CA 1
ATOM 1433 C C . VAL A 1 193 ? 3.600 2.890 -1.263 1.00 98.19 193 VAL A C 1
ATOM 1435 O O . VAL A 1 193 ? 4.246 3.937 -1.227 1.00 98.19 193 VAL A O 1
ATOM 1438 N N . THR A 1 194 ? 3.814 1.952 -2.177 1.00 97.25 194 THR A N 1
ATOM 1439 C CA . THR A 1 194 ? 4.783 2.088 -3.264 1.00 97.25 194 THR A CA 1
ATOM 1440 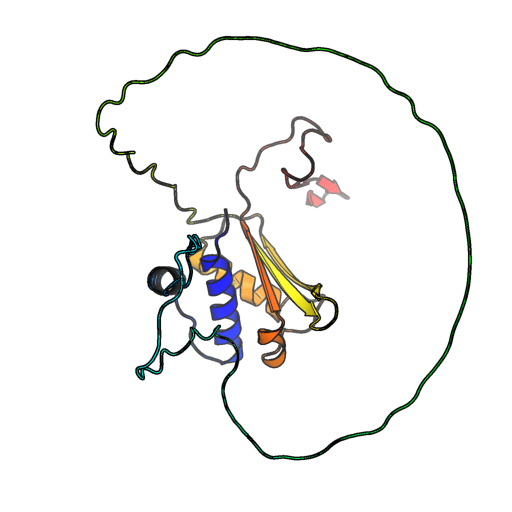C C . THR A 1 194 ? 4.026 2.267 -4.570 1.00 97.25 194 THR A C 1
ATOM 1442 O O . THR A 1 194 ? 3.283 1.379 -4.975 1.00 97.25 194 THR A O 1
ATOM 1445 N N . LEU A 1 195 ? 4.209 3.417 -5.219 1.00 96.62 195 LEU A N 1
ATOM 1446 C CA . LEU A 1 195 ? 3.709 3.682 -6.569 1.00 96.62 195 LEU A CA 1
ATOM 1447 C C . LEU A 1 195 ? 4.878 3.541 -7.538 1.00 96.62 195 LEU A C 1
ATOM 1449 O O . LEU A 1 195 ? 5.894 4.213 -7.357 1.00 96.62 195 LEU A O 1
ATOM 1453 N N . LEU A 1 196 ? 4.738 2.668 -8.528 1.00 95.00 196 LEU A N 1
ATOM 1454 C CA . LEU A 1 196 ? 5.758 2.418 -9.533 1.00 95.00 196 LEU A CA 1
ATOM 1455 C C . LEU A 1 196 ? 5.552 3.374 -10.706 1.00 95.00 196 LEU A C 1
ATOM 1457 O O . LEU A 1 196 ? 4.473 3.438 -11.301 1.00 95.00 196 LEU A O 1
ATOM 1461 N N . THR A 1 197 ? 6.593 4.125 -11.031 1.00 91.50 197 THR A N 1
ATOM 1462 C CA . THR A 1 197 ? 6.605 5.093 -12.129 1.00 91.50 197 THR A CA 1
ATOM 1463 C C . THR A 1 197 ? 7.822 4.854 -13.011 1.00 91.50 197 THR A C 1
ATOM 1465 O O . THR A 1 197 ? 8.693 4.061 -12.660 1.00 91.50 197 THR A O 1
ATOM 1468 N N . ASP A 1 198 ? 7.853 5.521 -14.165 1.00 90.12 198 ASP A N 1
ATOM 1469 C CA . ASP A 1 198 ? 9.068 5.664 -14.976 1.00 90.12 198 ASP A CA 1
ATOM 1470 C C . ASP A 1 198 ? 9.697 4.326 -15.414 1.00 90.12 198 ASP A C 1
ATOM 1472 O O . ASP A 1 198 ? 10.910 4.147 -15.394 1.00 90.12 198 ASP A O 1
ATOM 1476 N N . PHE A 1 199 ? 8.864 3.358 -15.818 1.00 93.25 199 PHE A N 1
ATOM 1477 C CA . PHE A 1 199 ? 9.356 2.082 -16.342 1.00 93.25 199 PHE A CA 1
ATOM 1478 C C . PHE A 1 199 ? 10.178 2.293 -17.615 1.00 93.25 199 PHE A C 1
ATOM 1480 O O . PHE A 1 199 ? 9.661 2.773 -18.625 1.00 93.25 199 PHE A O 1
ATOM 1487 N N . GLU A 1 200 ? 11.419 1.819 -17.599 1.00 94.50 200 GLU A N 1
ATOM 1488 C CA . GLU A 1 200 ? 12.298 1.791 -18.762 1.00 94.50 200 GLU A CA 1
ATOM 1489 C C . GLU A 1 200 ? 12.941 0.413 -18.951 1.00 94.50 200 GLU A C 1
ATOM 1491 O O . GLU A 1 200 ? 12.988 -0.418 -18.042 1.00 94.50 200 GLU A O 1
ATOM 1496 N N . THR A 1 201 ? 13.400 0.139 -20.173 1.00 94.88 201 THR A N 1
ATOM 1497 C CA . THR A 1 201 ? 14.153 -1.087 -20.458 1.00 94.88 201 THR A CA 1
ATOM 1498 C C . THR A 1 201 ? 15.628 -0.838 -20.175 1.00 94.88 201 THR A C 1
ATOM 1500 O O . THR A 1 201 ? 16.231 0.024 -20.809 1.00 94.88 201 THR A O 1
ATOM 1503 N N . CYS A 1 202 ? 16.211 -1.627 -19.274 1.00 94.00 202 CYS A N 1
ATOM 1504 C CA . CYS A 1 202 ? 17.642 -1.587 -18.982 1.00 94.00 202 CYS A CA 1
ATOM 1505 C C . CYS A 1 202 ? 18.475 -1.892 -20.240 1.00 94.00 202 CYS A C 1
ATOM 1507 O O . CYS A 1 202 ? 18.200 -2.856 -20.960 1.00 94.00 202 CYS A O 1
ATOM 1509 N N . LYS A 1 203 ? 19.552 -1.133 -20.467 1.00 94.75 203 LYS A N 1
ATOM 1510 C CA . LYS A 1 203 ? 20.550 -1.380 -21.526 1.00 94.75 203 LYS A CA 1
ATOM 1511 C C . LYS A 1 203 ? 21.374 -2.643 -21.267 1.00 94.75 203 LYS A C 1
ATOM 1513 O O . LYS A 1 203 ? 21.922 -3.225 -22.201 1.00 94.75 203 LYS A O 1
ATOM 1518 N N . GLY A 1 204 ? 21.476 -3.065 -20.006 1.00 93.19 204 GLY A N 1
ATOM 1519 C CA . GLY A 1 204 ? 22.190 -4.266 -19.578 1.00 93.19 204 GLY A CA 1
ATOM 1520 C C . GLY A 1 204 ? 21.875 -4.649 -18.131 1.00 93.19 204 GLY A C 1
ATOM 1521 O O . GLY A 1 204 ? 21.183 -3.928 -17.422 1.00 93.19 204 GLY A O 1
ATOM 1522 N N . ALA A 1 205 ? 22.404 -5.786 -17.671 1.00 91.94 205 ALA A N 1
ATOM 1523 C CA . ALA A 1 205 ? 22.087 -6.346 -16.349 1.00 91.94 205 ALA A CA 1
ATOM 1524 C C . ALA A 1 205 ? 22.526 -5.475 -15.154 1.00 91.94 205 ALA A C 1
ATOM 1526 O O . ALA A 1 205 ? 22.013 -5.653 -14.053 1.00 91.94 205 ALA A O 1
ATOM 1527 N N . MET A 1 206 ? 23.467 -4.553 -15.371 1.00 94.38 206 MET A N 1
ATOM 1528 C CA . MET A 1 206 ? 24.002 -3.631 -14.359 1.00 94.38 206 MET A CA 1
ATOM 1529 C C . MET A 1 206 ? 23.566 -2.176 -14.600 1.00 94.38 206 MET A C 1
ATOM 1531 O O . MET A 1 206 ? 24.147 -1.263 -14.026 1.00 94.38 206 MET A O 1
ATOM 1535 N N . ASP A 1 207 ? 22.587 -1.946 -15.482 1.00 95.50 207 ASP A N 1
ATOM 1536 C CA . ASP A 1 207 ? 22.067 -0.611 -15.805 1.00 95.50 207 ASP A CA 1
ATOM 1537 C C . ASP A 1 207 ? 21.013 -0.177 -14.778 1.00 95.50 207 ASP A C 1
ATOM 1539 O O . ASP A 1 207 ? 19.812 -0.157 -15.050 1.00 95.50 207 ASP A O 1
ATOM 1543 N N . TRP A 1 208 ? 21.466 0.049 -13.546 1.00 95.31 208 TRP A N 1
ATOM 1544 C CA . TRP A 1 208 ? 20.646 0.514 -12.433 1.00 95.31 208 TRP A CA 1
ATOM 1545 C C . TRP A 1 208 ? 21.517 1.117 -11.328 1.00 95.31 208 TRP A C 1
ATOM 1547 O O . TRP A 1 208 ? 22.679 0.751 -11.158 1.00 95.31 208 TRP A O 1
ATOM 1557 N N . GLU A 1 209 ? 20.937 2.035 -10.556 1.00 95.44 209 GLU A N 1
ATOM 1558 C CA . GLU A 1 209 ? 21.609 2.690 -9.436 1.00 95.44 209 GLU A CA 1
ATOM 1559 C C . GLU A 1 209 ? 21.040 2.184 -8.101 1.00 95.44 209 GLU A C 1
ATOM 1561 O O . GLU A 1 209 ? 19.822 2.180 -7.877 1.00 95.44 209 GLU A O 1
ATOM 1566 N N . LEU A 1 210 ? 21.934 1.726 -7.215 1.00 94.12 210 LEU A N 1
ATOM 1567 C CA . LEU A 1 210 ? 21.588 1.237 -5.877 1.00 94.12 210 LEU A CA 1
ATOM 1568 C C . LEU A 1 210 ? 20.849 2.314 -5.077 1.00 94.12 210 LEU A C 1
ATOM 1570 O O . LEU A 1 210 ? 21.309 3.443 -4.966 1.00 94.12 210 LEU A O 1
ATOM 1574 N N . GLY A 1 211 ? 19.723 1.938 -4.469 1.00 93.12 211 GLY A N 1
ATOM 1575 C CA . GLY A 1 211 ? 18.907 2.853 -3.666 1.00 93.12 211 GLY A CA 1
ATOM 1576 C C . GLY A 1 211 ? 18.006 3.788 -4.479 1.00 93.12 211 GLY A C 1
ATOM 1577 O O . GLY A 1 211 ? 17.196 4.489 -3.878 1.00 93.12 211 GLY A O 1
ATOM 1578 N N . VAL A 1 212 ? 18.097 3.764 -5.814 1.00 93.06 212 VAL A N 1
ATOM 1579 C CA . VAL A 1 212 ? 17.292 4.611 -6.708 1.00 93.06 212 VAL A CA 1
ATOM 1580 C C . VAL A 1 212 ? 16.319 3.774 -7.536 1.00 93.06 212 VAL A C 1
ATOM 1582 O O . VAL A 1 212 ? 15.118 4.037 -7.519 1.00 93.06 212 VAL A O 1
ATOM 1585 N N . HIS A 1 213 ? 16.807 2.747 -8.239 1.00 94.88 213 HIS A N 1
ATOM 1586 C CA . HIS A 1 213 ? 15.992 1.988 -9.194 1.00 94.88 213 HIS A CA 1
ATOM 1587 C C . HIS A 1 213 ? 15.441 0.678 -8.616 1.00 94.88 213 HIS A C 1
ATOM 1589 O O . HIS A 1 213 ? 16.132 -0.069 -7.921 1.00 94.88 213 HIS A O 1
ATOM 1595 N N . GLY A 1 214 ? 14.185 0.374 -8.958 1.00 93.19 214 GLY A N 1
ATOM 1596 C CA . GLY A 1 214 ? 13.580 -0.949 -8.786 1.00 93.19 214 GLY A CA 1
ATOM 1597 C C . GLY A 1 214 ? 13.719 -1.790 -10.057 1.00 93.19 214 GLY A C 1
ATOM 1598 O O . GLY A 1 214 ? 13.778 -1.247 -11.157 1.00 93.19 214 GLY A O 1
ATOM 1599 N N . ILE A 1 215 ? 13.742 -3.119 -9.924 1.00 93.69 215 ILE A N 1
ATOM 1600 C CA . ILE A 1 215 ? 13.937 -4.035 -11.058 1.00 93.69 215 ILE A CA 1
ATOM 1601 C C . ILE A 1 215 ? 12.675 -4.858 -11.315 1.00 93.69 215 ILE A C 1
ATOM 1603 O O . ILE A 1 215 ? 12.124 -5.484 -10.409 1.00 93.69 215 ILE A O 1
ATOM 1607 N N . ARG A 1 216 ? 12.260 -4.921 -12.584 1.00 92.31 216 ARG A N 1
ATOM 1608 C CA . ARG A 1 216 ? 11.247 -5.856 -13.083 1.00 92.31 216 ARG A CA 1
ATOM 1609 C C . ARG A 1 216 ? 11.906 -6.815 -14.069 1.00 92.31 216 ARG A C 1
ATOM 1611 O O . ARG A 1 216 ? 12.321 -6.407 -15.148 1.00 92.31 216 ARG A O 1
ATOM 1618 N N . ILE A 1 217 ? 11.974 -8.092 -13.708 1.00 92.12 217 ILE A N 1
ATOM 1619 C CA . ILE A 1 217 ? 12.571 -9.136 -14.549 1.00 92.12 217 ILE A CA 1
ATOM 1620 C C . ILE A 1 217 ? 11.447 -9.907 -15.241 1.00 92.12 217 ILE A C 1
ATOM 1622 O O . ILE A 1 217 ? 10.487 -10.312 -14.593 1.00 92.12 217 ILE A O 1
ATOM 1626 N N . SER A 1 218 ? 11.573 -10.121 -16.550 1.00 90.56 218 SER A N 1
ATOM 1627 C CA . SER A 1 218 ? 10.737 -11.062 -17.299 1.00 90.56 218 SER A CA 1
ATOM 1628 C C . SER A 1 218 ? 11.625 -12.065 -18.015 1.00 90.56 218 SER A C 1
ATOM 1630 O O . SER A 1 218 ? 12.556 -11.673 -18.717 1.00 90.56 2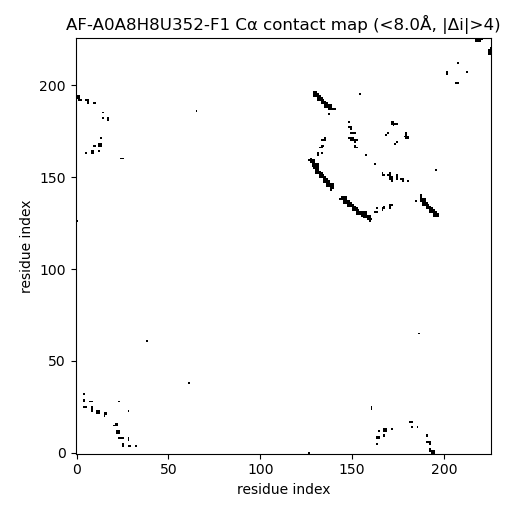18 SER A O 1
ATOM 1632 N N . PHE A 1 219 ? 11.347 -13.355 -17.854 1.00 92.75 219 PHE A N 1
ATOM 1633 C CA . PHE A 1 219 ? 12.151 -14.417 -18.459 1.00 92.75 219 PHE A CA 1
ATOM 1634 C C . PHE A 1 219 ? 11.293 -15.625 -18.828 1.00 92.75 219 PHE A C 1
ATOM 1636 O O . PHE A 1 219 ? 10.147 -15.758 -18.406 1.00 92.75 219 PHE A O 1
ATOM 1643 N N . TYR A 1 220 ? 11.848 -16.522 -19.640 1.00 95.50 220 TYR A N 1
ATOM 1644 C CA . TYR A 1 220 ? 11.208 -17.790 -19.966 1.00 95.50 220 TYR A CA 1
ATOM 1645 C C . TYR A 1 220 ? 11.923 -18.928 -19.248 1.00 95.50 220 TYR A C 1
ATOM 1647 O O . TYR A 1 220 ? 13.144 -19.045 -19.317 1.00 95.50 220 TYR A O 1
ATOM 1655 N N . ALA A 1 221 ? 11.161 -19.806 -18.605 1.00 95.38 221 ALA A N 1
ATOM 1656 C CA . ALA A 1 221 ? 11.664 -21.068 -18.083 1.00 95.38 221 ALA A CA 1
ATOM 1657 C C . ALA A 1 221 ? 10.685 -22.190 -18.436 1.00 95.38 221 ALA A C 1
ATOM 1659 O O . ALA A 1 221 ? 9.479 -22.056 -18.241 1.00 95.38 221 ALA A O 1
ATOM 1660 N N . LYS A 1 222 ? 11.193 -23.306 -18.978 1.00 94.81 222 LYS A N 1
ATOM 1661 C CA . LYS A 1 222 ? 10.371 -24.463 -19.396 1.00 94.81 222 LYS A CA 1
ATOM 1662 C C . LYS A 1 222 ? 9.173 -24.053 -20.281 1.00 94.81 222 LYS A C 1
ATOM 1664 O O . LYS A 1 222 ? 8.043 -24.457 -20.023 1.00 94.81 222 LYS A O 1
ATOM 1669 N N . ASN A 1 223 ? 9.417 -23.193 -21.275 1.00 93.12 223 ASN A N 1
ATOM 1670 C CA . ASN A 1 223 ? 8.415 -22.630 -22.198 1.00 93.12 223 ASN A CA 1
ATOM 1671 C C . ASN A 1 223 ? 7.277 -21.832 -21.533 1.00 93.12 223 ASN A C 1
ATOM 1673 O O . ASN A 1 223 ? 6.252 -21.571 -22.159 1.00 93.12 223 ASN A O 1
ATOM 1677 N N . ARG A 1 224 ? 7.452 -21.401 -20.281 1.00 93.69 224 ARG A N 1
ATOM 1678 C CA . ARG A 1 224 ? 6.527 -20.505 -19.583 1.00 93.69 224 ARG A CA 1
ATOM 1679 C C . ARG A 1 224 ? 7.200 -19.165 -19.342 1.00 93.69 224 ARG A C 1
ATOM 1681 O O . ARG A 1 224 ? 8.376 -19.129 -18.986 1.00 93.69 224 ARG A O 1
ATOM 1688 N N . ARG A 1 225 ? 6.452 -18.083 -19.549 1.00 91.56 225 ARG A N 1
ATOM 1689 C CA . ARG A 1 225 ? 6.882 -16.727 -19.206 1.00 91.56 225 ARG A CA 1
ATOM 1690 C C . ARG A 1 225 ? 6.659 -16.488 -17.714 1.00 91.56 225 ARG A C 1
ATOM 1692 O O . ARG A 1 225 ? 5.589 -16.826 -17.205 1.00 91.56 225 ARG A O 1
ATOM 1699 N N . PHE A 1 226 ? 7.660 -15.911 -17.070 1.00 86.06 226 PHE A N 1
ATOM 1700 C CA . PHE A 1 226 ? 7.655 -15.417 -15.698 1.00 86.06 226 PHE A CA 1
ATOM 1701 C C . PHE A 1 226 ? 7.907 -13.909 -15.710 1.00 86.06 226 PHE A C 1
ATOM 1703 O O . PHE A 1 226 ? 8.582 -13.425 -16.657 1.00 86.06 226 PHE A O 1
#

Sequence (226 aa):
MATVEHCLYCFEVLSASLEKRTPMTLSQVQTSWAEYPKGLEEDSVSIASESEEPSTSIHAAPRNPTLQRVSQSGRSTPGSSSSGGSGSGASSLGQESDITTPSSNGSTPNFVPVGMQIRGSKQRSTITESPLFVTWNTISPTSHSRHLRGCIGTFETQPLSTGLSSYALHSALQDHRFSPITKGELPSLEVSVTLLTDFETCKGAMDWELGVHGIRISFYAKNRRF

Mean predicted aligned error: 16.95 Å

Secondary structure (DSSP, 8-state):
---HHHHHHHHHHHHHHHTTSPPPPHHHHHHHHHHS-----------------------PPPPPSS--------------------------------------------------------------EE-EEEEEEEE-TTT--EEEEEEEE-SS-EEHHHHHHHHHHHHHHS-TTSPPPPGGGGGGEEEEEEE-------SSTT-S-TTT-------EETTEE-

Radius of gyration: 27.63 Å; Cα contacts (8 Å, |Δi|>4): 197; chains: 1; bounding box: 68×68×66 Å

Nearest PDB structures (foldseek):
  1wsc-assembly1_A  TM=9.125E-01  e=7.112E-06  Sulfurisphaera tokodaii
  1vaj-assembly1_A  TM=8.661E-01  e=4.162E-04  Pyrococcus horikoshii

Solvent-accessible surface area (backbone atoms only — not comparable to full-atom values): 15559 Å² total; per-residue (Å²): 127,65,52,71,55,58,37,51,38,30,51,43,38,45,51,18,57,75,68,75,47,83,52,80,52,55,68,54,44,44,52,54,57,70,70,46,82,76,81,78,74,84,81,78,82,73,91,72,83,91,80,86,88,87,81,94,75,92,78,80,75,87,74,74,96,70,90,91,87,84,85,89,89,82,91,88,88,90,89,87,85,90,87,87,89,83,89,80,92,80,86,87,86,90,85,89,84,89,87,90,89,83,89,84,86,90,83,86,87,82,89,86,90,78,81,85,74,76,74,69,78,74,77,72,80,75,84,61,56,34,15,35,36,28,34,35,27,38,45,40,91,87,77,68,46,76,41,87,52,23,67,32,64,47,88,60,75,29,48,46,72,59,39,44,46,52,28,32,43,40,7,39,57,64,34,84,93,43,71,57,70,54,79,87,46,60,90,38,51,45,70,46,60,47,58,57,70,87,87,73,84,63,92,47,100,77,62,69,50,91,98,73,60,84,87,85,82,74,50,76,56,96,93,38,81,82

InterPro domains:
  IPR002733 AMMECR1 domain [PF01871] (126-220)
  IPR002733 AMMECR1 domain [PS51112] (95-226)
  IPR023473 AMMECR1 [PTHR13016] (2-224)
  IPR027485 AMMECR1, N-terminal [G3DSA:3.30.700.20] (107-222)
  IPR036071 AMMECR1 domain superfamily [SSF143447] (128-221)

Foldseek 3Di:
DDDVLLQVQLLQLLLCVQVVHDGDFSVVSVVVVVVDPPPDDDDPDDDDDDDDDDDDDDDDDDDDPDDDDDDDDDDDDDDDDYDDDDDDDDDDDDDDDDDDDDDDDDDDDDDDDDDDPPPPPPPPPDCQKFWKKKWKWFQDPPPRDTHTAFMDTGRDIDGSRVRSSVRSQCRQPVRPVHHHDHPVRSVRMGMDMDGDDDDDDAPDPPRDDPPPDDDDDWDDDPNDID

pLDDT: mean 73.51, std 28.19, range [27.66, 98.75]

Organism: NCBI:txid602034